Protein AF-A0A3D4QTD7-F1 (afdb_monomer)

Solvent-accessible surface area (backbone atoms only — not comparable to full-atom values): 12158 Å² total; per-residue (Å²): 108,43,52,71,86,37,70,67,38,20,26,41,71,64,70,34,94,86,49,74,74,45,66,70,39,78,46,76,43,66,56,78,66,54,93,89,25,52,68,42,37,50,52,40,52,52,36,33,48,74,48,45,28,45,75,46,34,57,96,81,42,87,58,57,78,77,96,63,80,51,74,70,56,50,49,48,50,51,68,74,66,61,66,84,60,47,67,57,72,95,66,59,70,72,52,32,53,51,50,48,51,49,47,40,74,75,69,46,60,69,77,33,51,48,86,74,62,88,34,56,38,73,47,76,56,101,88,48,60,44,78,78,50,72,51,98,60,84,87,76,41,73,59,94,90,40,73,54,74,59,46,74,63,57,54,48,53,52,48,47,43,73,75,57,21,45,77,46,76,44,69,42,66,38,85,89,78,69,42,78,75,43,69,80,44,76,50,74,45,80,56,70,88,82,83,86,122

Sequence (197 aa):
QGEPMSSLARMASSEHSKIEIKPDDMVIISANAIPGNEKMVSKIVNLLFKKGANVVYEGVMATHVSGHASQEELKLIHRLLKPKFFVPVHGEYRHLMQHAKLALSLGMPKENIQIAELGDVIEFTPKTCKINSSVTAGRVLVDGLGIGDVGSIVLRDRKHLSQDGLMVIVITISKDNHSIISGPDIISRGFVYVRES

Radius of gyration: 27.69 Å; Cα contacts (8 Å, |Δi|>4): 241; chains: 1; bounding box: 53×70×71 Å

Mean predicted aligned error: 7.8 Å

Nearest PDB structures (foldseek):
  3zq4-assembly1_A  TM=9.510E-01  e=9.732E-20  Bacillus subtilis subsp. subtilis str. 168
  3zq4-assembly1_E  TM=9.310E-01  e=1.963E-19  Bacillus subtilis subsp. subtilis str. 168
  3zq4-assembly1_C  TM=9.696E-01  e=8.511E-19  Bacillus subtilis subsp. subtilis str. 168
  3zq4-assembly1_D  TM=9.392E-01  e=7.491E-19  Bacillus subtilis subsp. subtilis str. 168
  4xww-assembly1_B  TM=9.418E-01  e=1.313E-16  Deinococcus radiodurans

Structure (mmCIF, N/CA/C/O backbone):
data_AF-A0A3D4QTD7-F1
#
_entry.id   AF-A0A3D4QTD7-F1
#
loop_
_atom_site.group_PDB
_atom_site.id
_atom_site.type_symbol
_atom_site.label_atom_id
_atom_site.label_alt_id
_atom_site.label_comp_id
_atom_site.label_asym_id
_atom_site.label_entity_id
_atom_site.label_seq_id
_atom_site.pdbx_PDB_ins_code
_atom_site.Cartn_x
_atom_site.Cartn_y
_atom_site.Cartn_z
_atom_site.occupancy
_atom_site.B_iso_or_equiv
_atom_site.auth_seq_id
_atom_site.auth_comp_id
_atom_site.auth_asym_id
_atom_site.auth_atom_id
_atom_site.pdbx_PDB_model_num
ATOM 1 N N . GLN A 1 1 ? 3.769 -13.423 -4.414 1.00 86.50 1 GLN A N 1
ATOM 2 C CA . GLN A 1 1 ? 3.334 -12.107 -4.930 1.00 86.50 1 GLN A CA 1
ATOM 3 C C . GLN A 1 1 ? 3.688 -11.853 -6.400 1.00 86.50 1 GLN A C 1
ATOM 5 O O . GLN A 1 1 ? 3.391 -10.781 -6.898 1.00 86.50 1 GLN A O 1
ATOM 10 N N . GLY A 1 2 ? 4.248 -12.816 -7.148 1.00 81.25 2 GLY A N 1
ATOM 11 C CA . GLY A 1 2 ? 4.470 -12.602 -8.586 1.00 81.25 2 GLY A CA 1
ATOM 12 C C . GLY A 1 2 ? 5.751 -11.840 -8.939 1.00 81.25 2 GLY A C 1
ATOM 13 O O . GLY A 1 2 ? 5.980 -11.554 -10.107 1.00 81.25 2 GLY A O 1
ATOM 14 N N . GLU A 1 3 ? 6.585 -11.521 -7.948 1.00 88.62 3 GLU A N 1
ATOM 15 C CA . GLU A 1 3 ? 7.811 -10.746 -8.135 1.00 88.62 3 GLU A CA 1
ATOM 16 C C . GLU A 1 3 ? 8.762 -11.445 -9.122 1.00 88.62 3 GLU A C 1
ATOM 18 O O . GLU A 1 3 ? 9.161 -12.585 -8.857 1.00 88.62 3 GLU A O 1
ATOM 23 N N . PRO A 1 4 ? 9.161 -10.788 -10.229 1.00 83.06 4 PRO A N 1
ATOM 24 C CA . PRO A 1 4 ? 9.926 -11.427 -11.303 1.00 83.06 4 PRO A CA 1
ATOM 25 C C . PRO A 1 4 ? 11.251 -12.054 -10.857 1.00 83.06 4 PRO A C 1
ATOM 27 O O . PRO A 1 4 ? 11.652 -13.084 -11.385 1.00 83.06 4 PRO A O 1
ATOM 30 N N . MET A 1 5 ? 11.914 -11.458 -9.861 1.00 87.38 5 MET A N 1
ATOM 31 C CA . MET A 1 5 ? 13.207 -11.932 -9.351 1.00 87.38 5 MET A CA 1
ATOM 32 C C . MET A 1 5 ? 13.086 -12.937 -8.200 1.00 87.38 5 MET A C 1
ATOM 34 O O . MET A 1 5 ? 14.101 -13.455 -7.731 1.00 87.38 5 MET A O 1
ATOM 38 N N . SER A 1 6 ? 11.866 -13.238 -7.745 1.00 92.31 6 SER A N 1
ATOM 39 C CA . SER A 1 6 ? 11.648 -14.242 -6.702 1.00 92.31 6 SER A CA 1
ATOM 40 C C . SER A 1 6 ? 12.029 -15.641 -7.186 1.00 92.31 6 SER A C 1
ATOM 42 O O . SER A 1 6 ? 11.939 -15.959 -8.375 1.00 92.31 6 SER A O 1
ATOM 44 N N . SER A 1 7 ? 12.420 -16.513 -6.254 1.00 92.50 7 SER A N 1
ATOM 45 C CA . SER A 1 7 ? 12.871 -17.867 -6.591 1.00 92.50 7 SER A CA 1
ATOM 46 C C . SER A 1 7 ? 11.821 -18.651 -7.380 1.00 92.50 7 SER A C 1
ATOM 48 O O . SER A 1 7 ? 12.169 -19.293 -8.366 1.00 92.50 7 SER A O 1
ATOM 50 N N . LEU A 1 8 ? 10.538 -18.560 -7.004 1.00 93.19 8 LEU A N 1
ATOM 51 C CA . LEU A 1 8 ? 9.452 -19.251 -7.711 1.00 93.19 8 LEU A CA 1
ATOM 52 C C . LEU A 1 8 ? 9.259 -18.721 -9.136 1.00 93.19 8 LEU A C 1
ATOM 54 O O . LEU A 1 8 ? 9.092 -19.517 -10.056 1.00 93.19 8 LEU A O 1
ATOM 58 N N . ALA A 1 9 ? 9.312 -17.399 -9.334 1.00 92.75 9 ALA A N 1
ATOM 59 C CA . ALA A 1 9 ? 9.202 -16.805 -10.665 1.00 92.75 9 ALA A CA 1
ATOM 60 C C . ALA A 1 9 ? 10.336 -17.284 -11.579 1.00 92.75 9 ALA A C 1
ATOM 62 O O . ALA A 1 9 ? 10.076 -17.723 -12.697 1.00 92.75 9 ALA A O 1
ATOM 63 N N . ARG A 1 10 ? 11.570 -17.293 -11.059 1.00 94.25 10 ARG A N 1
ATOM 64 C CA . ARG A 1 10 ? 12.754 -17.782 -11.776 1.00 94.25 10 ARG A CA 1
ATOM 65 C C . ARG A 1 10 ? 12.703 -19.282 -12.058 1.00 94.25 10 ARG A C 1
ATOM 67 O O . ARG A 1 10 ? 13.148 -19.725 -13.109 1.00 94.25 10 ARG A O 1
ATOM 74 N N . MET A 1 11 ? 12.162 -20.081 -11.139 1.00 94.56 11 MET A N 1
ATOM 75 C CA . MET A 1 11 ? 11.941 -21.514 -11.366 1.00 94.56 11 MET A CA 1
ATOM 76 C C . MET A 1 11 ? 10.903 -21.739 -12.477 1.00 94.56 11 MET A C 1
ATOM 78 O O . MET A 1 11 ? 11.119 -22.557 -13.371 1.00 94.56 11 MET A O 1
ATOM 82 N N . ALA A 1 12 ? 9.817 -20.960 -12.480 1.00 93.62 12 ALA A N 1
ATOM 83 C CA . ALA A 1 12 ? 8.784 -21.022 -13.511 1.00 93.62 12 ALA A CA 1
ATOM 84 C C . ALA A 1 12 ? 9.289 -20.559 -14.895 1.00 93.62 12 ALA A C 1
ATOM 86 O O . ALA A 1 12 ? 8.880 -21.127 -15.907 1.00 93.62 12 ALA A O 1
ATOM 87 N N . SER A 1 13 ? 10.203 -19.579 -14.957 1.00 92.75 13 SER A N 1
ATOM 88 C CA . SER A 1 13 ? 10.847 -19.120 -16.202 1.00 92.75 13 SER A CA 1
ATOM 89 C C . SER A 1 13 ? 12.062 -19.953 -16.637 1.00 92.75 13 SER A C 1
ATOM 91 O O . SER A 1 13 ? 12.549 -19.763 -17.747 1.00 92.75 13 SER A O 1
ATOM 93 N N . SER A 1 14 ? 12.509 -20.936 -15.843 1.00 92.00 14 SER A N 1
ATOM 94 C CA . SER A 1 14 ? 13.749 -21.718 -16.068 1.00 92.00 14 SER A CA 1
ATOM 95 C C . SER A 1 14 ? 15.047 -20.902 -15.953 1.00 92.00 14 SER A C 1
ATOM 97 O O . SER A 1 14 ? 16.077 -21.271 -16.503 1.00 92.00 14 SER A O 1
ATOM 99 N N . GLU A 1 15 ? 15.017 -19.794 -15.218 1.00 92.88 15 GLU A N 1
ATOM 100 C CA . GLU A 1 15 ? 16.169 -18.913 -14.972 1.00 92.88 15 GLU A CA 1
ATOM 101 C C . GLU A 1 15 ? 16.796 -19.139 -13.584 1.00 92.88 15 GLU A C 1
ATOM 103 O O . GLU A 1 15 ? 17.717 -18.425 -13.166 1.00 92.88 15 GLU A O 1
ATOM 108 N N . HIS A 1 16 ? 16.270 -20.089 -12.808 1.00 95.00 16 HIS A N 1
ATOM 109 C CA . HIS A 1 16 ? 16.795 -20.429 -11.491 1.00 95.00 16 HIS A CA 1
ATOM 110 C C . HIS A 1 16 ? 18.025 -21.339 -11.620 1.00 95.00 16 HIS A C 1
ATOM 112 O O . HIS A 1 16 ? 17.968 -22.405 -12.220 1.00 95.00 16 HIS A O 1
ATOM 118 N N . SER A 1 17 ? 19.151 -20.942 -11.024 1.00 92.31 17 SER A N 1
ATOM 119 C CA . SER A 1 17 ? 20.462 -21.555 -11.302 1.00 92.31 17 SER A CA 1
ATOM 120 C C . SER A 1 17 ? 20.660 -22.974 -10.762 1.00 92.31 17 SER A C 1
ATOM 122 O O . SER A 1 17 ? 21.621 -23.633 -11.144 1.00 92.31 17 SER A O 1
ATOM 124 N N . LYS A 1 18 ? 19.806 -23.432 -9.841 1.00 94.31 18 LYS A N 1
ATOM 125 C CA . LYS A 1 18 ? 19.982 -24.718 -9.137 1.00 94.31 18 LYS A CA 1
ATOM 126 C C . LYS A 1 18 ? 18.775 -25.648 -9.184 1.00 94.31 18 LYS A C 1
ATOM 128 O O . LYS A 1 18 ? 18.892 -26.796 -8.779 1.00 94.31 18 LYS A O 1
ATOM 133 N N . ILE A 1 19 ? 17.609 -25.133 -9.565 1.00 94.25 19 ILE A N 1
ATOM 134 C CA . ILE A 1 19 ? 16.337 -25.851 -9.426 1.00 94.25 19 ILE A CA 1
ATOM 135 C C . ILE A 1 19 ? 15.553 -25.618 -10.701 1.00 94.25 19 ILE A C 1
ATOM 137 O O . ILE A 1 19 ? 15.373 -24.473 -11.109 1.00 94.25 19 ILE A O 1
ATOM 141 N N . GLU A 1 20 ? 15.084 -26.704 -11.293 1.00 94.50 20 GLU A N 1
ATOM 142 C CA . GLU A 1 20 ? 14.240 -26.700 -12.473 1.00 94.50 20 GLU A CA 1
ATOM 143 C C . GLU A 1 20 ? 12.956 -27.459 -12.152 1.00 94.50 20 GLU A C 1
ATOM 145 O O . GLU A 1 20 ? 13.007 -28.520 -11.533 1.00 94.50 20 GLU A O 1
ATOM 150 N N . ILE A 1 21 ? 11.822 -26.895 -12.566 1.00 95.81 21 ILE A N 1
ATOM 151 C CA . ILE A 1 21 ? 10.514 -27.540 -12.445 1.00 95.81 21 ILE A CA 1
ATOM 152 C C . ILE A 1 21 ? 10.380 -28.588 -13.545 1.00 95.81 21 ILE A C 1
ATOM 154 O O . ILE A 1 21 ? 10.526 -28.263 -14.730 1.00 95.81 21 ILE A O 1
ATOM 158 N N . LYS A 1 22 ? 10.075 -29.816 -13.142 1.00 95.25 22 LYS A N 1
ATOM 159 C CA . LYS A 1 22 ? 9.852 -30.965 -14.016 1.00 95.25 22 LYS A CA 1
ATOM 160 C C . LYS A 1 22 ? 8.355 -31.268 -14.150 1.00 95.25 22 LYS A C 1
ATOM 162 O O . LYS A 1 22 ? 7.559 -30.808 -13.328 1.00 95.25 22 LYS A O 1
ATOM 167 N N . PRO A 1 23 ? 7.958 -32.038 -15.180 1.00 95.81 23 PRO A N 1
ATOM 168 C CA . PRO A 1 23 ? 6.610 -32.589 -15.246 1.00 95.81 23 PRO A CA 1
ATOM 169 C C . PRO A 1 23 ? 6.262 -33.347 -13.961 1.00 95.81 23 PRO A C 1
ATOM 171 O O . PRO A 1 23 ? 7.136 -33.969 -13.358 1.00 95.81 23 PRO A O 1
ATOM 174 N N . ASP A 1 24 ? 4.996 -33.269 -13.558 1.00 95.12 24 ASP A N 1
ATOM 175 C CA . ASP A 1 24 ? 4.416 -33.896 -12.364 1.00 95.12 24 ASP A CA 1
ATOM 176 C C . ASP A 1 24 ? 4.837 -33.308 -11.004 1.00 95.12 24 ASP A C 1
ATOM 178 O O . ASP A 1 24 ? 4.227 -33.653 -9.986 1.00 95.12 24 ASP A O 1
ATOM 182 N N . ASP A 1 25 ? 5.779 -32.356 -10.963 1.00 96.88 25 ASP A N 1
ATOM 183 C CA . ASP A 1 25 ? 6.115 -31.626 -9.734 1.00 96.88 25 ASP A CA 1
ATOM 184 C C . ASP A 1 25 ? 4.874 -30.938 -9.146 1.00 96.88 25 ASP A C 1
ATOM 186 O O . ASP A 1 25 ? 4.085 -30.315 -9.862 1.00 96.88 25 ASP A O 1
ATOM 190 N N . MET A 1 26 ? 4.720 -30.998 -7.821 1.00 94.81 26 MET A N 1
ATOM 191 C CA . MET A 1 26 ? 3.643 -30.305 -7.117 1.00 94.81 26 MET A CA 1
ATOM 192 C C . MET A 1 26 ? 4.123 -28.966 -6.562 1.00 94.81 26 MET A C 1
ATOM 194 O O . MET A 1 26 ? 5.025 -28.906 -5.726 1.00 94.81 26 MET A O 1
ATOM 198 N N . VAL A 1 27 ? 3.470 -27.885 -6.982 1.00 94.50 27 VAL A N 1
ATOM 199 C CA . VAL A 1 27 ? 3.752 -26.527 -6.514 1.00 94.50 27 VAL A CA 1
ATOM 200 C C . VAL A 1 27 ? 2.550 -25.990 -5.754 1.00 94.50 27 VAL A C 1
ATOM 202 O O . VAL A 1 27 ? 1.475 -25.804 -6.320 1.00 94.50 27 VAL A O 1
ATOM 205 N N . ILE A 1 28 ? 2.742 -25.698 -4.468 1.00 93.19 28 ILE A N 1
ATOM 206 C CA . ILE A 1 28 ? 1.696 -25.157 -3.597 1.00 93.19 28 ILE A CA 1
ATOM 207 C C . ILE A 1 28 ? 1.942 -23.665 -3.379 1.00 93.19 28 ILE A C 1
ATOM 209 O O . ILE A 1 28 ? 2.932 -23.255 -2.773 1.00 93.19 28 ILE A O 1
ATOM 213 N N . ILE A 1 29 ? 1.009 -22.842 -3.846 1.00 90.56 29 ILE A N 1
ATOM 214 C CA . ILE A 1 29 ? 0.971 -21.406 -3.587 1.00 90.56 29 ILE A CA 1
ATOM 215 C C . ILE A 1 29 ? 0.073 -21.181 -2.368 1.00 90.56 29 ILE A C 1
ATOM 217 O O . ILE A 1 29 ? -1.145 -21.059 -2.474 1.00 90.56 29 ILE A O 1
ATOM 221 N N . SER A 1 30 ? 0.695 -21.141 -1.190 1.00 89.19 30 SER A N 1
ATOM 222 C CA . SER A 1 30 ? 0.029 -20.944 0.108 1.00 89.19 30 SER A CA 1
ATOM 223 C C . SER A 1 30 ? -0.157 -19.458 0.457 1.00 89.19 30 SER A C 1
ATOM 225 O O . SER A 1 30 ? 0.155 -19.021 1.567 1.00 89.19 30 SER A O 1
ATOM 227 N N . ALA A 1 31 ? -0.593 -18.651 -0.509 1.00 83.69 31 ALA A N 1
ATOM 228 C CA . ALA A 1 31 ? -0.767 -17.211 -0.342 1.00 83.69 31 ALA A CA 1
ATOM 229 C C . ALA A 1 31 ? -1.773 -16.641 -1.343 1.00 83.69 31 ALA A C 1
ATOM 231 O O . ALA A 1 31 ? -1.873 -17.126 -2.471 1.00 83.69 31 ALA A O 1
ATOM 232 N N . ASN A 1 32 ? -2.406 -15.534 -0.958 1.00 82.38 32 ASN A N 1
ATOM 233 C CA . ASN A 1 32 ? -3.305 -14.780 -1.826 1.00 82.38 32 ASN A CA 1
ATOM 234 C C . ASN A 1 32 ? -2.550 -13.667 -2.562 1.00 82.38 32 ASN A C 1
ATOM 236 O O . ASN A 1 32 ? -1.555 -13.116 -2.068 1.00 82.38 32 ASN A O 1
ATOM 240 N N . ALA A 1 33 ? -3.018 -13.325 -3.763 1.00 84.88 33 ALA A N 1
ATOM 241 C CA . ALA A 1 33 ? -2.496 -12.172 -4.482 1.00 84.88 33 ALA A CA 1
ATOM 242 C C . ALA A 1 33 ? -2.917 -10.891 -3.750 1.00 84.88 33 ALA A C 1
ATOM 244 O O . ALA A 1 33 ? -4.104 -10.641 -3.551 1.00 84.88 33 ALA A O 1
ATOM 245 N N . ILE A 1 34 ? -1.940 -10.082 -3.341 1.00 84.62 34 ILE A N 1
ATOM 246 C CA . ILE A 1 34 ? -2.221 -8.739 -2.827 1.00 84.62 34 ILE A CA 1
ATOM 247 C C . ILE A 1 34 ? -2.797 -7.908 -3.987 1.00 84.62 34 ILE A C 1
ATOM 249 O O . ILE A 1 34 ? -2.291 -8.047 -5.108 1.00 84.62 34 ILE A O 1
ATOM 253 N N . PRO A 1 35 ? -3.809 -7.049 -3.747 1.00 83.50 35 PRO A N 1
ATOM 254 C CA . PRO A 1 35 ? -4.377 -6.196 -4.784 1.00 83.50 35 PRO A CA 1
ATOM 255 C C . PRO A 1 35 ? -3.308 -5.476 -5.614 1.00 83.50 35 PRO A C 1
ATOM 257 O O . PRO A 1 35 ? -2.448 -4.789 -5.063 1.00 83.50 35 PRO A O 1
ATOM 260 N N . GLY A 1 36 ? -3.355 -5.654 -6.936 1.00 87.81 36 GLY A N 1
ATOM 261 C CA . GLY A 1 36 ? -2.371 -5.138 -7.896 1.00 87.81 36 GLY A CA 1
ATOM 262 C C . GLY A 1 36 ? -1.371 -6.180 -8.419 1.00 87.81 36 GLY A C 1
ATOM 263 O O . GLY A 1 36 ? -0.757 -5.962 -9.466 1.00 87.81 36 GLY A O 1
ATOM 264 N N . ASN A 1 37 ? -1.231 -7.331 -7.753 1.00 89.50 37 ASN A N 1
ATOM 265 C CA . ASN A 1 37 ? -0.291 -8.392 -8.136 1.00 89.50 37 ASN A CA 1
ATOM 266 C C . ASN A 1 37 ? -0.937 -9.555 -8.910 1.00 89.50 37 ASN A C 1
ATOM 268 O O . ASN A 1 37 ? -0.245 -10.502 -9.295 1.00 89.50 37 ASN A O 1
ATOM 272 N N . GLU A 1 38 ? -2.242 -9.509 -9.172 1.00 89.69 38 GLU A N 1
ATOM 273 C CA . GLU A 1 38 ? -3.023 -10.619 -9.729 1.00 89.69 38 GLU A CA 1
ATOM 274 C C . GLU A 1 38 ? -2.479 -11.067 -11.088 1.00 89.69 38 GLU A C 1
ATOM 276 O O . GLU A 1 38 ? -2.283 -12.260 -11.327 1.00 89.69 38 GLU A O 1
ATOM 281 N N . LYS A 1 39 ? -2.150 -10.108 -11.964 1.00 89.88 39 LYS A N 1
ATOM 282 C CA . LYS A 1 39 ? -1.582 -10.393 -13.292 1.00 89.88 39 LYS A CA 1
ATOM 283 C C . LYS A 1 39 ? -0.237 -11.110 -13.201 1.00 89.88 39 LYS A C 1
ATOM 285 O O . LYS A 1 39 ? 0.018 -12.044 -13.960 1.00 89.88 39 LYS A O 1
ATOM 290 N N . MET A 1 40 ? 0.626 -10.680 -12.282 1.00 89.69 40 MET A N 1
ATOM 291 C CA . MET A 1 40 ? 1.952 -11.274 -12.110 1.00 89.69 40 MET A CA 1
ATOM 292 C C . MET A 1 40 ? 1.853 -12.695 -11.552 1.00 89.69 40 MET A C 1
ATOM 294 O O . MET A 1 40 ? 2.499 -13.604 -12.070 1.00 89.69 40 MET A O 1
ATOM 298 N N . VAL A 1 41 ? 0.998 -12.908 -10.548 1.00 91.19 41 VAL A N 1
ATOM 299 C CA . VAL A 1 41 ? 0.740 -14.242 -9.987 1.00 91.19 41 VAL A CA 1
ATOM 300 C C . VAL A 1 41 ? 0.149 -15.171 -11.051 1.00 91.19 41 VAL A C 1
ATOM 302 O O . VAL A 1 41 ? 0.661 -16.271 -11.244 1.00 91.19 41 VAL A O 1
ATOM 305 N N . SER A 1 42 ? -0.851 -14.708 -11.806 1.00 91.12 42 SER A N 1
ATOM 306 C CA . SER A 1 42 ? -1.464 -15.469 -12.903 1.00 91.12 42 SER A CA 1
ATOM 307 C C . SER A 1 42 ? -0.438 -15.884 -13.966 1.00 91.12 42 SER A C 1
ATOM 309 O O . SER A 1 42 ? -0.434 -17.030 -14.415 1.00 91.12 42 SER A O 1
ATOM 311 N N . LYS A 1 43 ? 0.501 -14.995 -14.318 1.00 93.06 43 LYS A N 1
ATOM 312 C CA . LYS A 1 43 ? 1.586 -15.314 -15.256 1.00 93.06 43 LYS A CA 1
ATOM 313 C C . LYS A 1 43 ? 2.474 -16.453 -14.748 1.00 93.06 43 LYS A C 1
ATOM 315 O O . LYS A 1 43 ? 2.795 -17.346 -15.528 1.00 93.06 43 LYS A O 1
ATOM 320 N N . ILE A 1 44 ? 2.856 -16.443 -13.469 1.00 93.19 44 ILE A N 1
ATOM 321 C CA . ILE A 1 44 ? 3.661 -17.526 -12.878 1.00 93.19 44 ILE A CA 1
ATOM 322 C C . ILE A 1 44 ? 2.887 -18.843 -12.904 1.00 93.19 44 ILE A C 1
ATOM 324 O O . ILE A 1 44 ? 3.434 -19.851 -13.337 1.00 93.19 44 ILE A O 1
ATOM 328 N N . VAL A 1 45 ? 1.614 -18.831 -12.500 1.00 93.06 45 VAL A N 1
ATOM 329 C CA . VAL A 1 45 ? 0.757 -20.027 -12.517 1.00 93.06 45 VAL A CA 1
ATOM 330 C C . VAL A 1 45 ? 0.679 -20.623 -13.926 1.00 93.06 45 VAL A C 1
ATOM 332 O O . VAL A 1 45 ? 0.905 -21.817 -14.097 1.00 93.06 45 VAL A O 1
ATOM 335 N N . ASN A 1 46 ? 0.475 -19.790 -14.950 1.00 94.31 46 ASN A N 1
ATOM 336 C CA . ASN A 1 46 ? 0.471 -20.235 -16.346 1.00 94.31 46 ASN A CA 1
ATOM 337 C C . ASN A 1 46 ? 1.809 -20.852 -16.782 1.00 94.31 46 ASN A C 1
ATOM 339 O O . ASN A 1 46 ? 1.818 -21.854 -17.494 1.00 94.31 46 ASN A O 1
ATOM 343 N N . LEU A 1 47 ? 2.942 -20.275 -16.370 1.00 95.19 47 LEU A N 1
ATOM 344 C CA . LEU A 1 47 ? 4.266 -20.824 -16.682 1.00 95.19 47 LEU A CA 1
ATOM 345 C C . LEU A 1 47 ? 4.493 -22.188 -16.019 1.00 95.19 47 LEU A C 1
ATOM 347 O O . LEU A 1 47 ? 5.025 -23.090 -16.661 1.00 95.19 47 LEU A O 1
ATOM 351 N N . LEU A 1 48 ? 4.054 -22.353 -14.770 1.00 95.00 48 LEU A N 1
ATOM 352 C CA . LEU A 1 48 ? 4.133 -23.625 -14.051 1.00 95.00 48 LEU A CA 1
ATOM 353 C C . LEU A 1 48 ? 3.281 -24.706 -14.733 1.00 95.00 48 LEU A C 1
ATOM 355 O O . LEU A 1 48 ? 3.789 -25.790 -15.014 1.00 95.00 48 LEU A O 1
ATOM 359 N N . PHE A 1 49 ? 2.034 -24.392 -15.101 1.00 94.56 49 PHE A N 1
ATOM 360 C CA . PHE A 1 49 ? 1.187 -25.318 -15.862 1.00 94.56 49 PHE A CA 1
ATOM 361 C C . PHE A 1 49 ? 1.786 -25.668 -17.226 1.00 94.56 49 PHE A C 1
ATOM 363 O O . PHE A 1 49 ? 1.779 -26.830 -17.624 1.00 94.56 49 PHE A O 1
ATOM 370 N N . LYS A 1 50 ? 2.370 -24.692 -17.935 1.00 95.50 50 LYS A N 1
ATOM 371 C CA . LYS A 1 50 ? 3.038 -24.932 -19.224 1.00 95.50 50 LYS A CA 1
ATOM 372 C C . LYS A 1 50 ? 4.225 -25.900 -19.108 1.00 95.50 50 LYS A C 1
ATOM 374 O O . LYS A 1 50 ? 4.573 -26.543 -20.093 1.00 95.50 50 LYS A O 1
ATOM 379 N N . LYS A 1 51 ? 4.832 -26.018 -17.924 1.00 94.50 51 LYS A N 1
ATOM 380 C CA . LYS A 1 51 ? 5.900 -26.984 -17.624 1.00 94.50 51 LYS A CA 1
ATOM 381 C C . LYS A 1 51 ? 5.390 -28.373 -17.217 1.00 94.50 51 LYS A C 1
ATOM 383 O O . LYS A 1 51 ? 6.204 -29.261 -16.995 1.00 94.50 51 LYS A O 1
ATOM 388 N N . GLY A 1 52 ? 4.074 -28.569 -17.136 1.00 94.25 52 GLY A N 1
ATOM 389 C CA . GLY A 1 52 ? 3.472 -29.831 -16.707 1.00 94.25 52 GLY A CA 1
ATOM 390 C C . GLY A 1 52 ? 3.470 -30.031 -15.191 1.00 94.25 52 GLY A C 1
ATOM 391 O O . GLY A 1 52 ? 3.315 -31.160 -14.740 1.00 94.25 52 GLY A O 1
ATOM 392 N N . ALA A 1 53 ? 3.658 -28.964 -14.407 1.00 96.56 53 ALA A N 1
ATOM 393 C CA . ALA A 1 53 ? 3.553 -29.035 -12.954 1.00 96.56 53 ALA A CA 1
ATOM 394 C C . ALA A 1 53 ? 2.086 -29.038 -12.497 1.00 96.56 53 ALA A C 1
ATOM 396 O O . ALA A 1 53 ? 1.223 -28.383 -13.089 1.00 96.56 53 ALA A O 1
ATOM 397 N N . ASN A 1 54 ? 1.832 -29.708 -11.379 1.00 94.56 54 ASN A N 1
ATOM 398 C CA . ASN A 1 54 ? 0.565 -29.690 -10.665 1.00 94.56 54 ASN A CA 1
ATOM 399 C C . ASN A 1 54 ? 0.545 -28.499 -9.700 1.00 94.56 54 ASN A C 1
ATOM 401 O O . ASN A 1 54 ? 1.275 -28.481 -8.709 1.00 94.56 54 ASN A O 1
ATOM 405 N N . VAL A 1 55 ? -0.281 -27.489 -9.976 1.00 93.44 55 VAL A N 1
ATOM 406 C CA . VAL A 1 55 ? -0.294 -26.243 -9.192 1.00 93.44 55 VAL A CA 1
ATOM 407 C C . VAL A 1 55 ? -1.525 -26.176 -8.293 1.00 93.44 55 VAL A C 1
ATOM 409 O O . VAL A 1 55 ? -2.654 -26.149 -8.778 1.00 93.44 55 VAL A O 1
ATOM 412 N N . VAL A 1 56 ? -1.305 -26.074 -6.982 1.00 90.81 56 VAL A N 1
ATOM 413 C CA . VAL A 1 56 ? -2.353 -25.802 -5.989 1.00 90.81 56 VAL A CA 1
ATOM 414 C C . VAL A 1 56 ? -2.281 -24.329 -5.599 1.00 90.81 56 VAL A C 1
ATOM 416 O O . VAL A 1 56 ? -1.248 -23.852 -5.134 1.00 90.81 56 VAL A O 1
ATOM 419 N N . TYR A 1 57 ? -3.371 -23.594 -5.787 1.00 86.31 57 TYR A N 1
ATOM 420 C CA . TYR A 1 57 ? -3.486 -22.172 -5.456 1.00 86.31 57 TYR A CA 1
ATOM 421 C C . TYR A 1 57 ? -4.916 -21.856 -5.000 1.00 86.31 57 TYR A C 1
ATOM 423 O O . TYR A 1 57 ? -5.811 -22.681 -5.184 1.00 86.31 57 TYR A O 1
ATOM 431 N N . GLU A 1 58 ? -5.137 -20.662 -4.439 1.00 78.06 58 GLU A N 1
ATOM 432 C CA . GLU A 1 58 ? -6.407 -20.266 -3.800 1.00 78.06 58 GLU A CA 1
ATOM 433 C C . GLU A 1 58 ? -7.658 -20.552 -4.653 1.00 78.06 58 GLU A C 1
ATOM 435 O O . GLU A 1 58 ? -8.661 -21.037 -4.138 1.00 78.06 58 GLU A O 1
ATOM 440 N N . GLY A 1 59 ? -7.596 -20.313 -5.968 1.00 70.25 59 GLY A N 1
ATOM 441 C CA . GLY A 1 59 ? -8.728 -20.545 -6.874 1.00 70.25 59 GLY A CA 1
ATOM 442 C C . GLY A 1 59 ? -9.126 -22.018 -7.048 1.00 70.25 59 GLY A C 1
ATOM 443 O O . GLY A 1 59 ? -10.200 -22.288 -7.577 1.00 70.25 59 GLY A O 1
ATOM 444 N N . VAL A 1 60 ? -8.277 -22.958 -6.624 1.00 75.00 60 VAL A N 1
ATOM 445 C CA . VAL A 1 60 ? -8.512 -24.412 -6.689 1.00 75.00 60 VAL A CA 1
ATOM 446 C C . VAL A 1 60 ? -8.780 -24.988 -5.300 1.00 75.00 60 VAL A C 1
ATOM 448 O O . VAL A 1 60 ? -9.626 -25.865 -5.145 1.00 75.00 60 VAL A O 1
ATOM 451 N N . MET A 1 61 ? -8.065 -24.511 -4.282 1.00 78.38 61 MET A N 1
ATOM 452 C CA . MET A 1 61 ? -8.192 -24.991 -2.911 1.00 78.38 61 MET A CA 1
ATOM 453 C C . MET A 1 61 ? -7.869 -23.861 -1.936 1.00 78.38 61 MET A C 1
ATOM 455 O O . MET A 1 61 ? -6.917 -23.112 -2.147 1.00 78.38 61 MET A O 1
ATOM 459 N N . ALA A 1 62 ? -8.621 -23.776 -0.838 1.00 76.62 62 ALA A N 1
ATOM 460 C CA . ALA A 1 62 ? -8.344 -22.839 0.245 1.00 76.62 62 ALA A CA 1
ATOM 461 C C . ALA A 1 62 ? -7.049 -23.236 0.980 1.00 76.62 62 ALA A C 1
ATOM 463 O O . ALA A 1 62 ? -7.072 -23.974 1.961 1.00 76.62 62 ALA A O 1
ATOM 464 N N . THR A 1 63 ? -5.906 -22.773 0.474 1.00 79.50 63 THR A N 1
ATOM 465 C CA . THR A 1 63 ? -4.570 -23.033 1.040 1.00 79.50 63 THR A CA 1
ATOM 466 C C . THR A 1 63 ? -4.078 -21.926 1.965 1.00 79.50 63 THR A C 1
ATOM 468 O O . THR A 1 63 ? -3.011 -22.049 2.561 1.00 79.50 63 THR A O 1
ATOM 471 N N . HIS A 1 64 ? -4.822 -20.829 2.082 1.00 83.56 64 HIS A N 1
ATOM 472 C CA . HIS A 1 64 ? -4.413 -19.649 2.825 1.00 83.56 64 HIS A CA 1
ATOM 473 C C . HIS A 1 64 ? -5.575 -19.085 3.639 1.00 83.56 64 HIS A C 1
ATOM 475 O O . HIS A 1 64 ? -6.738 -19.187 3.253 1.00 83.56 64 HIS A O 1
ATOM 481 N N . VAL A 1 65 ? -5.238 -18.462 4.763 1.00 84.69 65 VAL A N 1
ATOM 482 C CA . VAL A 1 65 ? -6.160 -17.690 5.594 1.00 84.69 65 VAL A CA 1
ATOM 483 C C . VAL A 1 65 ? -5.568 -16.310 5.830 1.00 84.69 65 VAL A C 1
ATOM 485 O O . VAL A 1 65 ? -4.350 -16.150 5.906 1.00 84.69 65 VAL A O 1
ATOM 488 N N . SER A 1 66 ? -6.437 -15.311 5.955 1.00 85.81 66 SER A N 1
ATOM 489 C CA . SER A 1 66 ? -6.027 -13.951 6.300 1.00 85.81 66 SER A CA 1
ATOM 490 C C . SER A 1 66 ? -5.316 -13.930 7.657 1.00 85.81 66 SER A C 1
ATOM 492 O O . SER A 1 66 ? -5.790 -14.527 8.619 1.00 85.81 66 SER A O 1
ATOM 494 N N . GLY A 1 67 ? -4.219 -13.177 7.755 1.00 89.50 67 GLY A N 1
ATOM 495 C CA . GLY A 1 67 ? -3.594 -12.836 9.040 1.00 89.50 67 GLY A CA 1
ATOM 496 C C . GLY A 1 67 ? -4.334 -11.735 9.816 1.00 89.50 67 GLY A C 1
ATOM 497 O O . GLY A 1 67 ? -3.923 -11.379 10.917 1.00 89.50 67 GLY A O 1
ATOM 498 N N . HIS A 1 68 ? -5.401 -11.169 9.245 1.00 93.44 68 HIS A N 1
ATOM 499 C CA . HIS A 1 68 ? -6.222 -10.122 9.849 1.00 93.44 68 HIS A CA 1
ATOM 500 C C . HIS A 1 68 ? -7.611 -10.640 10.226 1.00 93.44 68 HIS A C 1
ATOM 502 O O . HIS A 1 68 ? -8.244 -11.348 9.439 1.00 93.44 68 HIS A O 1
ATOM 508 N N . ALA A 1 69 ? -8.083 -10.197 11.393 1.00 94.56 69 ALA A N 1
ATOM 509 C CA . ALA A 1 69 ? -9.395 -10.506 11.945 1.00 94.56 69 ALA A CA 1
ATOM 510 C C . ALA A 1 69 ? -10.540 -10.086 11.010 1.00 94.56 69 ALA A C 1
ATOM 512 O O . ALA A 1 69 ? -10.601 -8.949 10.532 1.00 94.56 69 ALA A O 1
ATOM 513 N N . SER A 1 70 ? -11.482 -11.003 10.812 1.00 96.06 70 SER A N 1
ATOM 514 C CA . SER A 1 70 ? -12.749 -10.756 10.131 1.00 96.06 70 SER A CA 1
ATOM 515 C C . SER A 1 70 ? -13.782 -10.146 11.081 1.00 96.06 70 SER A C 1
ATOM 517 O O . SER A 1 70 ? -13.552 -9.974 12.278 1.00 96.06 70 SER A O 1
ATOM 519 N N . GLN A 1 71 ? -14.958 -9.806 10.551 1.00 97.31 71 GLN A N 1
ATOM 520 C CA . GLN A 1 71 ? -15.982 -9.058 11.282 1.00 97.31 71 GLN A CA 1
ATOM 521 C C . GLN A 1 71 ? -16.344 -9.666 12.652 1.00 97.31 71 GLN A C 1
ATOM 523 O O . GLN A 1 71 ? -16.455 -8.917 13.619 1.00 97.31 71 GLN A O 1
ATOM 528 N N . GLU A 1 72 ? -16.506 -10.987 12.767 1.00 97.75 72 GLU A N 1
ATOM 529 C CA . GLU A 1 72 ? -16.871 -11.627 14.044 1.00 97.75 72 GLU A CA 1
ATOM 530 C C . GLU A 1 72 ? -15.744 -11.574 15.085 1.00 97.75 72 GLU A C 1
ATOM 532 O O . GLU A 1 72 ? -15.998 -11.318 16.261 1.00 97.75 72 GLU A O 1
ATOM 537 N N . GLU A 1 73 ? -14.491 -11.718 14.658 1.00 97.88 73 GLU A N 1
ATOM 538 C CA . GLU A 1 73 ? -13.321 -11.583 15.532 1.00 97.88 73 GLU A CA 1
ATOM 539 C C . GLU A 1 73 ? -13.152 -10.130 16.001 1.00 97.88 73 GLU A C 1
ATOM 541 O O . GLU A 1 73 ? -12.875 -9.874 17.173 1.00 97.88 73 GLU A O 1
ATOM 546 N N . LEU A 1 74 ? -13.416 -9.154 15.123 1.00 97.88 74 LEU A N 1
ATOM 547 C CA . LEU A 1 74 ? -13.462 -7.742 15.507 1.00 97.88 74 LEU A CA 1
ATOM 548 C C . LEU A 1 74 ? -14.574 -7.485 16.538 1.00 97.88 74 LEU A C 1
ATOM 550 O O . LEU A 1 74 ? -14.327 -6.838 17.557 1.00 97.88 74 LEU A O 1
ATOM 554 N N . LYS A 1 75 ? -15.784 -8.031 16.335 1.00 98.00 75 LYS A N 1
ATOM 555 C CA . LYS A 1 75 ? -16.881 -7.932 17.319 1.00 98.00 75 LYS A CA 1
ATOM 556 C C . LYS A 1 75 ? -16.485 -8.529 18.668 1.00 98.00 75 LYS A C 1
ATOM 558 O O . LYS A 1 75 ? -16.807 -7.935 19.698 1.00 98.00 75 LYS A O 1
ATOM 563 N N . LEU A 1 76 ? -15.793 -9.669 18.672 1.00 98.00 76 LEU A N 1
ATOM 564 C CA . LEU A 1 76 ? -15.309 -10.311 19.892 1.00 98.00 76 LEU A CA 1
ATOM 565 C C . LEU A 1 76 ? -14.410 -9.359 20.692 1.00 98.00 76 LEU A C 1
ATOM 567 O O . LEU A 1 76 ? -14.652 -9.158 21.881 1.00 98.00 76 LEU A O 1
ATOM 571 N N . ILE A 1 77 ? -13.449 -8.698 20.042 1.00 97.44 77 ILE A N 1
ATOM 572 C CA . ILE A 1 77 ? -12.570 -7.717 20.699 1.00 97.44 77 ILE A CA 1
ATOM 573 C C . ILE A 1 77 ? -13.367 -6.550 21.297 1.00 97.44 77 ILE A C 1
ATOM 575 O O . ILE A 1 77 ? -13.156 -6.197 22.459 1.00 97.44 77 ILE A O 1
ATOM 579 N N . HIS A 1 78 ? -14.334 -5.991 20.563 1.00 97.56 78 HIS A N 1
ATOM 580 C CA . HIS A 1 78 ? -15.212 -4.930 21.083 1.00 97.56 78 HIS A CA 1
ATOM 581 C C . HIS A 1 78 ? -16.000 -5.378 22.322 1.00 97.56 78 HIS A C 1
ATOM 583 O O . HIS A 1 78 ? -16.140 -4.617 23.282 1.00 97.56 78 HIS A O 1
ATOM 589 N N . ARG A 1 79 ? -16.497 -6.621 22.330 1.00 96.31 79 ARG A N 1
ATOM 590 C CA . ARG A 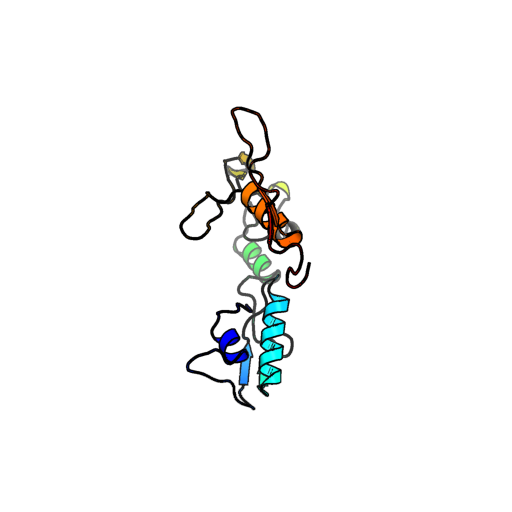1 79 ? -17.268 -7.184 23.451 1.00 96.31 79 ARG A CA 1
ATOM 591 C C . ARG A 1 79 ? -16.409 -7.498 24.674 1.00 96.31 79 ARG A C 1
ATOM 593 O O . ARG A 1 79 ? -16.900 -7.333 25.791 1.00 96.31 79 ARG A O 1
ATOM 600 N N . LEU A 1 80 ? -15.164 -7.924 24.470 1.00 97.56 80 LEU A N 1
ATOM 601 C CA . LEU A 1 80 ? -14.217 -8.212 25.546 1.00 97.56 80 LEU A CA 1
ATOM 602 C C . LEU A 1 80 ? -13.699 -6.927 26.198 1.00 97.56 80 LEU A C 1
ATOM 604 O O . LEU A 1 80 ? -13.732 -6.807 27.419 1.00 97.56 80 LEU A O 1
ATOM 608 N N . LEU A 1 81 ? -13.261 -5.958 25.390 1.00 96.88 81 LEU A N 1
ATOM 609 C CA . LEU A 1 81 ? -12.630 -4.736 25.893 1.00 96.88 81 LEU A CA 1
ATOM 610 C C . LEU A 1 81 ? -13.634 -3.695 26.395 1.00 96.88 81 LEU A C 1
ATOM 612 O O . LEU A 1 81 ? -13.290 -2.903 27.267 1.00 96.88 81 LEU A O 1
ATOM 616 N N . LYS A 1 82 ? -14.855 -3.673 25.842 1.00 95.25 82 LYS A N 1
ATOM 617 C CA . LYS A 1 82 ? -15.892 -2.661 26.127 1.00 95.25 82 LYS A CA 1
ATOM 618 C C . LYS A 1 82 ? -15.328 -1.226 26.111 1.00 95.25 82 LYS A C 1
ATOM 620 O O . LYS A 1 82 ? -15.435 -0.508 27.109 1.00 95.25 82 LYS A O 1
ATOM 625 N N . PRO A 1 83 ? -14.691 -0.807 25.003 1.00 95.88 83 PRO A N 1
ATOM 626 C CA . PRO A 1 83 ? -13.984 0.464 24.958 1.00 95.88 83 PRO A CA 1
ATOM 627 C C . PRO A 1 83 ? -14.943 1.651 25.111 1.00 95.88 83 PRO A C 1
ATOM 629 O O . PRO A 1 83 ? -16.047 1.649 24.567 1.00 95.88 83 PRO A O 1
ATOM 632 N N . LYS A 1 84 ? -14.504 2.694 25.828 1.00 96.12 84 LYS A N 1
ATOM 633 C CA . LYS A 1 84 ? -15.266 3.946 25.967 1.00 96.12 84 LYS A CA 1
ATOM 634 C C . LYS A 1 84 ? -15.285 4.758 24.671 1.00 96.12 84 LYS A C 1
ATOM 636 O O . LYS A 1 84 ? -16.318 5.326 24.328 1.00 96.12 84 LYS A O 1
ATOM 641 N N . PHE A 1 85 ? -14.146 4.794 23.985 1.00 98.00 85 PHE A N 1
ATOM 642 C CA . PHE A 1 85 ? -13.929 5.464 22.707 1.00 98.00 85 PHE A CA 1
ATOM 643 C C . PHE A 1 85 ? -13.264 4.492 21.740 1.00 98.00 85 PHE A C 1
ATOM 645 O O . PHE A 1 85 ? -12.525 3.607 22.175 1.00 98.00 85 PHE A O 1
ATOM 652 N N . PHE A 1 86 ? -13.500 4.659 20.444 1.00 97.88 86 PHE A N 1
ATOM 653 C CA . PHE A 1 86 ? -12.940 3.788 19.421 1.00 97.88 86 PHE A CA 1
ATOM 654 C C . PHE A 1 86 ? -12.382 4.580 18.243 1.00 97.88 86 PHE A C 1
ATOM 656 O O . PHE A 1 86 ? -13.053 5.441 17.679 1.00 97.88 86 PHE A O 1
ATOM 663 N N . VAL A 1 87 ? -11.160 4.231 17.848 1.00 97.81 87 VAL A N 1
ATOM 664 C CA . VAL A 1 87 ? -10.484 4.769 16.669 1.00 97.81 87 VAL A CA 1
ATOM 665 C C . VAL A 1 87 ? -10.085 3.584 15.794 1.00 97.81 87 VAL A C 1
ATOM 667 O O . VAL A 1 87 ? -9.169 2.847 16.169 1.00 97.81 87 VAL A O 1
ATOM 670 N N . PRO A 1 88 ? -10.772 3.323 14.666 1.00 97.31 88 PRO A N 1
ATOM 671 C CA . PRO A 1 88 ? -10.335 2.284 13.749 1.00 97.31 88 PRO A CA 1
ATOM 672 C C . PRO A 1 88 ? -8.997 2.681 13.116 1.00 97.31 88 PRO A C 1
ATOM 674 O O . PRO A 1 88 ? -8.822 3.809 12.659 1.00 97.31 88 PRO A O 1
ATOM 677 N N . VAL A 1 89 ? -8.069 1.727 13.055 1.00 96.44 89 VAL A N 1
ATOM 678 C CA . VAL A 1 89 ? -6.734 1.887 12.461 1.00 96.44 89 VAL A CA 1
ATOM 679 C C . VAL A 1 89 ? -6.446 0.758 11.468 1.00 96.44 89 VAL A C 1
ATOM 681 O O . VAL A 1 89 ? -7.187 -0.221 11.405 1.00 96.44 89 VAL A O 1
ATOM 684 N N . HIS A 1 90 ? -5.350 0.889 10.716 1.00 95.81 90 HIS A N 1
ATOM 685 C CA . HIS A 1 90 ? -4.826 -0.127 9.796 1.00 95.81 90 HIS A CA 1
ATOM 686 C C . HIS A 1 90 ? -5.808 -0.553 8.683 1.00 95.81 90 HIS A C 1
ATOM 688 O O . HIS A 1 90 ? -6.274 -1.690 8.607 1.00 95.81 90 HIS A O 1
ATOM 694 N N . GLY A 1 91 ? -6.077 0.367 7.758 1.00 94.38 91 GLY A N 1
ATOM 695 C CA . GLY A 1 91 ? -6.800 0.087 6.522 1.00 94.38 91 GLY A CA 1
ATOM 696 C C . GLY A 1 91 ? -7.089 1.360 5.734 1.00 94.38 91 GLY A C 1
ATOM 697 O O . GLY A 1 91 ? -7.013 2.464 6.266 1.00 94.38 91 GLY A O 1
ATOM 698 N N . GLU A 1 92 ? -7.438 1.217 4.456 1.00 95.50 92 GLU A N 1
ATOM 699 C CA . GLU A 1 92 ? -8.008 2.328 3.679 1.00 95.50 92 GLU A CA 1
ATOM 700 C C . GLU A 1 92 ? -9.314 2.834 4.307 1.00 95.50 92 GLU A C 1
ATOM 702 O O . GLU A 1 92 ? -10.000 2.088 5.010 1.00 95.50 92 GLU A O 1
ATOM 707 N N . TYR A 1 93 ? -9.720 4.055 3.955 1.00 96.12 93 TYR A N 1
ATOM 708 C CA . TYR A 1 93 ? -10.901 4.721 4.510 1.00 96.12 93 TYR A CA 1
ATOM 709 C C . TYR A 1 93 ? -12.165 3.844 4.525 1.00 96.12 93 TYR A C 1
ATOM 711 O O . TYR A 1 93 ? -12.889 3.810 5.518 1.00 96.12 93 TYR A O 1
ATOM 719 N N . ARG A 1 94 ? -12.408 3.060 3.464 1.00 97.00 94 ARG A N 1
ATOM 720 C CA . ARG A 1 94 ? -13.544 2.122 3.402 1.00 97.00 94 ARG A CA 1
ATOM 721 C C . ARG A 1 94 ? -13.521 1.076 4.522 1.00 97.00 94 ARG A C 1
ATOM 723 O O . ARG A 1 94 ? -14.572 0.768 5.074 1.00 97.00 94 ARG A O 1
ATOM 730 N N . HIS A 1 95 ? -12.349 0.556 4.882 1.00 98.00 95 HIS A N 1
ATOM 731 C CA . HIS A 1 95 ? -12.194 -0.415 5.967 1.00 98.00 95 HIS A CA 1
ATOM 732 C C . HIS A 1 95 ? -12.451 0.252 7.317 1.00 98.00 95 HIS A C 1
ATOM 734 O O . HIS A 1 95 ? -13.220 -0.271 8.122 1.00 98.00 95 HIS A O 1
ATOM 740 N N . LEU A 1 96 ? -11.873 1.441 7.528 1.00 98.06 96 LEU A N 1
ATOM 741 C CA . LEU A 1 96 ? -12.048 2.215 8.759 1.00 98.06 96 LEU A CA 1
ATOM 742 C C . LEU A 1 96 ? -13.522 2.567 8.982 1.00 98.06 96 LEU A C 1
ATOM 744 O O . LEU A 1 96 ? -14.058 2.368 10.069 1.00 98.06 96 LEU A O 1
ATOM 748 N N . MET A 1 97 ? -14.203 2.998 7.920 1.00 97.88 97 MET A N 1
ATOM 749 C CA . MET A 1 97 ? -15.632 3.297 7.928 1.00 97.88 97 MET A CA 1
ATOM 750 C C . MET A 1 97 ? -16.483 2.067 8.262 1.00 97.88 97 MET A C 1
ATOM 752 O O . MET A 1 97 ? -17.420 2.166 9.052 1.00 97.88 97 MET A O 1
ATOM 756 N N . GLN A 1 98 ? -16.180 0.897 7.693 1.00 98.25 98 GLN A N 1
ATOM 757 C CA . GLN A 1 98 ? -16.921 -0.327 8.017 1.00 98.25 98 GLN A CA 1
ATOM 758 C C . GLN A 1 98 ? -16.671 -0.791 9.454 1.00 98.25 98 GLN A C 1
ATOM 760 O O . GLN A 1 98 ? -17.607 -1.211 10.131 1.00 98.25 98 GLN A O 1
ATOM 765 N N . HIS A 1 99 ? -15.449 -0.650 9.966 1.00 98.44 99 HIS A N 1
ATOM 766 C CA . HIS A 1 99 ? -15.146 -0.974 11.358 1.00 98.44 99 HIS A CA 1
ATOM 767 C C . HIS A 1 99 ? -15.816 0.016 12.332 1.00 98.44 99 HIS A C 1
ATOM 769 O O . HIS A 1 99 ? -16.349 -0.388 13.363 1.00 98.44 99 HIS A O 1
ATOM 775 N N . ALA A 1 100 ? -15.896 1.302 11.982 1.00 98.00 100 ALA A N 1
ATOM 776 C CA . ALA A 1 100 ? -16.679 2.283 12.731 1.00 98.00 100 ALA A CA 1
ATOM 777 C C . ALA A 1 100 ? -18.176 1.922 12.756 1.00 98.00 100 ALA A C 1
ATOM 779 O O . ALA A 1 100 ? -18.797 1.909 13.819 1.00 98.00 100 ALA A O 1
ATOM 780 N N . LYS A 1 101 ? -18.755 1.554 11.604 1.00 98.06 101 LYS A N 1
ATOM 781 C CA . LYS A 1 101 ? -20.145 1.069 11.521 1.00 98.06 101 LYS A CA 1
ATOM 782 C C . LYS A 1 101 ? -20.367 -0.189 12.357 1.00 98.06 101 LYS A C 1
ATOM 784 O O . LYS A 1 101 ? -21.415 -0.323 12.984 1.00 98.06 101 LYS A O 1
ATOM 789 N N . LEU A 1 102 ? -19.383 -1.084 12.400 1.00 98.06 102 LEU A N 1
ATOM 790 C CA . LEU A 1 102 ? -19.424 -2.271 13.242 1.00 98.06 102 LEU A CA 1
ATOM 791 C C . LEU A 1 102 ? -19.516 -1.895 14.724 1.00 98.06 102 LEU A C 1
ATOM 793 O O . LEU A 1 102 ? -20.422 -2.367 15.404 1.00 98.06 102 LEU A O 1
ATOM 797 N N . ALA A 1 103 ? -18.647 -1.005 15.208 1.00 97.94 103 ALA A N 1
ATOM 798 C CA . ALA A 1 103 ? -18.678 -0.530 16.592 1.00 97.94 103 ALA A CA 1
ATOM 799 C C . ALA A 1 103 ? -20.022 0.137 16.945 1.00 97.94 103 ALA A C 1
ATOM 801 O O . ALA A 1 103 ? -20.612 -0.167 17.984 1.00 97.94 103 ALA A O 1
ATOM 802 N N . LEU A 1 104 ? -20.556 0.966 16.039 1.00 97.62 104 LEU A N 1
ATOM 803 C CA . LEU A 1 104 ? -21.881 1.578 16.180 1.00 97.62 104 LEU A CA 1
ATOM 804 C C . LEU A 1 104 ? -22.985 0.513 16.302 1.00 97.62 104 LEU A C 1
ATOM 806 O O . LEU A 1 104 ? -23.820 0.587 17.199 1.00 97.62 104 LEU A O 1
ATOM 810 N N . SER A 1 105 ? -22.956 -0.522 15.454 1.00 97.25 105 SER A N 1
ATOM 811 C CA . SER A 1 105 ? -23.934 -1.623 15.489 1.00 97.25 105 SER A CA 1
ATOM 812 C C . SER A 1 105 ? -23.886 -2.451 16.780 1.00 97.25 105 SER A C 1
ATOM 814 O O . SER A 1 105 ? -24.871 -3.086 17.147 1.00 97.25 105 SER A O 1
ATOM 816 N N . LEU A 1 106 ? -22.755 -2.432 17.493 1.00 97.12 106 LEU A N 1
ATOM 817 C CA . LEU A 1 106 ? -22.590 -3.101 18.785 1.00 97.12 106 LEU A CA 1
ATOM 818 C C . LEU A 1 106 ? -23.068 -2.250 19.973 1.00 97.12 106 LEU A C 1
ATOM 820 O O . LEU A 1 106 ? -23.055 -2.749 21.103 1.00 97.12 106 LEU A O 1
ATOM 824 N N . GLY A 1 107 ? -23.521 -1.017 19.718 1.00 95.94 107 GLY A N 1
ATOM 825 C CA . GLY A 1 107 ? -24.102 -0.105 20.705 1.00 95.94 107 GLY A CA 1
ATOM 826 C C . GLY A 1 107 ? -23.185 1.037 21.149 1.00 95.94 107 GLY A C 1
ATOM 827 O O . GLY A 1 107 ? -23.530 1.741 22.095 1.00 95.94 107 GLY A O 1
ATOM 828 N N . MET A 1 108 ? -22.025 1.235 20.512 1.00 97.06 108 MET A N 1
ATOM 829 C CA . MET A 1 108 ? -21.169 2.379 20.830 1.00 97.06 108 MET A CA 1
ATOM 830 C C . MET A 1 108 ? -21.795 3.688 20.309 1.00 97.06 108 MET A C 1
ATOM 832 O O . MET A 1 108 ? -22.154 3.740 19.131 1.00 97.06 108 MET A O 1
ATOM 836 N N . PRO A 1 109 ? -21.895 4.755 21.127 1.00 96.12 109 PRO A N 1
ATOM 837 C CA . PRO A 1 109 ? -22.370 6.059 20.666 1.00 96.12 109 PRO A CA 1
ATOM 838 C C . PRO A 1 109 ? -21.503 6.604 19.529 1.00 96.12 109 PRO A C 1
ATOM 840 O O . PRO A 1 109 ? -20.277 6.479 19.558 1.00 96.12 109 PRO A O 1
ATOM 843 N N . LYS A 1 110 ? -22.128 7.229 18.528 1.00 95.62 110 LYS A N 1
ATOM 844 C CA . LYS A 1 110 ? -21.427 7.723 17.333 1.00 95.62 110 LYS A CA 1
ATOM 845 C C . LYS A 1 110 ? -20.362 8.761 17.691 1.00 95.62 110 LYS A C 1
ATOM 847 O O . LYS A 1 110 ? -19.290 8.760 17.101 1.00 95.62 110 LYS A O 1
ATOM 852 N N . GLU A 1 111 ? -20.645 9.610 18.670 1.00 94.88 111 GLU A N 1
ATOM 853 C CA . GLU A 1 111 ? -19.744 10.632 19.206 1.00 94.88 111 GLU A CA 1
ATOM 854 C C . GLU A 1 111 ? -18.476 10.066 19.865 1.00 94.88 111 GLU A C 1
ATOM 856 O O . GLU A 1 111 ? -17.514 10.803 20.062 1.00 94.88 111 GLU A O 1
ATOM 861 N N . ASN A 1 112 ? -18.456 8.768 20.179 1.00 96.81 112 ASN A N 1
ATOM 862 C CA . ASN A 1 112 ? -17.302 8.092 20.765 1.00 96.81 112 ASN A C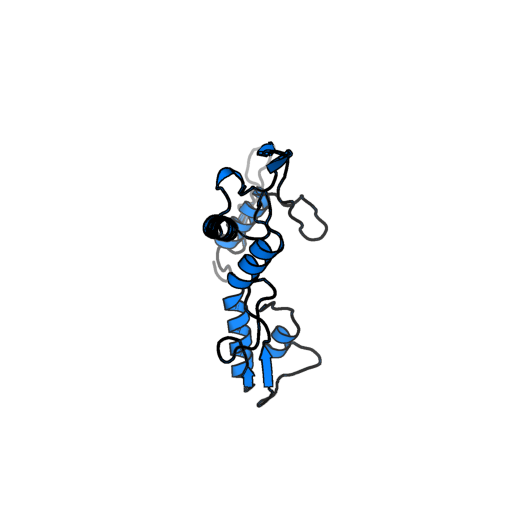A 1
ATOM 863 C C . ASN A 1 112 ? -16.442 7.363 19.722 1.00 96.81 112 ASN A C 1
ATOM 865 O O . ASN A 1 112 ? -15.439 6.748 20.089 1.00 96.81 112 ASN A O 1
ATOM 869 N N . ILE A 1 113 ? -16.827 7.405 18.444 1.00 97.44 113 ILE A N 1
ATOM 870 C CA . ILE A 1 113 ? -16.112 6.755 17.348 1.00 97.44 113 ILE A CA 1
ATOM 871 C C . ILE A 1 113 ? -15.449 7.829 16.493 1.00 97.44 113 ILE A C 1
ATOM 873 O O . ILE A 1 113 ? -16.137 8.626 15.857 1.00 97.44 113 ILE A O 1
ATOM 877 N N . GLN A 1 114 ? -14.120 7.812 16.424 1.00 97.2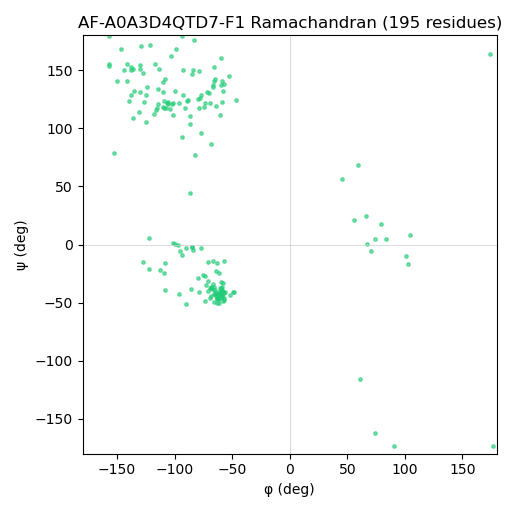5 114 GLN A N 1
ATOM 878 C CA . GLN A 1 114 ? -13.361 8.783 15.645 1.00 97.25 114 GLN A CA 1
ATOM 879 C C . GLN A 1 114 ? -12.599 8.096 14.517 1.00 97.25 114 GLN A C 1
ATOM 881 O O . GLN A 1 114 ? -11.691 7.313 14.763 1.00 97.25 114 GLN A O 1
ATOM 886 N N . ILE A 1 115 ? -12.949 8.412 13.271 1.00 97.00 115 ILE A N 1
ATOM 887 C CA . ILE A 1 115 ? -12.124 8.066 12.109 1.00 97.00 115 ILE A CA 1
ATOM 888 C C . ILE A 1 115 ? -11.157 9.230 11.908 1.00 97.00 115 ILE A C 1
ATOM 890 O O . ILE A 1 115 ? -11.605 10.371 11.799 1.00 97.00 115 ILE A O 1
ATOM 894 N N . ALA A 1 116 ? -9.862 8.938 11.912 1.00 95.38 116 ALA A N 1
ATOM 895 C CA . ALA A 1 116 ? -8.801 9.926 11.768 1.00 95.38 116 ALA A CA 1
ATOM 896 C C . ALA A 1 116 ? -8.038 9.729 10.458 1.00 95.38 116 ALA A C 1
ATOM 898 O O . ALA A 1 116 ? -7.932 8.609 9.946 1.00 95.38 116 ALA A O 1
ATOM 899 N N . GLU A 1 117 ? -7.500 10.824 9.939 1.00 94.94 117 GLU A N 1
ATOM 900 C CA . GLU A 1 117 ? -6.585 10.847 8.810 1.00 94.94 117 GLU A CA 1
ATOM 901 C C . GLU A 1 117 ? -5.128 10.948 9.280 1.00 94.94 117 GLU A C 1
ATOM 903 O O . GLU A 1 117 ? -4.817 11.160 10.456 1.00 94.94 117 GLU A O 1
ATOM 908 N N . LEU A 1 118 ? -4.196 10.737 8.350 1.00 95.06 118 LEU A N 1
ATOM 909 C CA . LEU A 1 118 ? -2.774 10.832 8.652 1.00 95.06 118 LEU A CA 1
ATOM 910 C C . LEU A 1 118 ? -2.422 12.272 9.051 1.00 95.06 118 LEU A C 1
ATOM 912 O O . LEU A 1 118 ? -2.541 13.180 8.236 1.00 95.06 118 LEU A O 1
ATOM 916 N N . GLY A 1 119 ? -1.923 12.448 10.275 1.00 96.00 119 GLY A N 1
ATOM 917 C CA . GLY A 1 119 ? -1.548 13.754 10.823 1.00 96.00 119 GLY A CA 1
ATOM 918 C C . GLY A 1 119 ? -2.578 14.349 11.779 1.00 96.00 119 GLY A C 1
ATOM 919 O O . GLY A 1 119 ? -2.245 15.305 12.472 1.00 96.00 119 GLY A O 1
ATOM 920 N N . ASP A 1 120 ? -3.778 13.776 11.890 1.00 97.06 120 ASP A N 1
ATOM 921 C CA . ASP A 1 120 ? -4.753 14.213 12.890 1.00 97.06 120 ASP A CA 1
ATOM 922 C C . ASP A 1 120 ? -4.269 13.908 14.313 1.00 97.06 120 ASP A C 1
ATOM 924 O O . ASP A 1 120 ? -3.781 12.815 14.617 1.00 97.06 120 ASP A O 1
ATOM 928 N N . VAL A 1 121 ? -4.464 14.869 15.215 1.00 97.31 121 VAL A N 1
ATOM 929 C CA . VAL A 1 121 ? -4.207 14.716 16.647 1.00 97.31 121 VAL A CA 1
ATOM 930 C C . VAL A 1 121 ? -5.534 14.496 17.358 1.00 97.31 121 VAL A C 1
ATOM 932 O O . VAL A 1 121 ? -6.376 15.395 17.453 1.00 97.31 121 VAL A O 1
ATOM 935 N N . ILE A 1 122 ? -5.710 13.281 17.876 1.00 96.69 122 ILE A N 1
ATOM 936 C CA . ILE A 1 122 ? -6.885 12.899 18.657 1.00 96.69 122 ILE A CA 1
ATOM 937 C C . ILE A 1 122 ? -6.609 13.175 20.134 1.00 96.69 122 ILE A C 1
ATOM 939 O O . ILE A 1 122 ? -5.723 12.572 20.739 1.00 96.69 122 ILE A O 1
ATOM 943 N N . GLU A 1 123 ? -7.398 14.066 20.723 1.00 96.25 123 GLU A N 1
ATOM 944 C CA . GLU A 1 123 ? -7.379 14.354 22.149 1.00 96.25 123 GLU A CA 1
ATOM 945 C C . GLU A 1 123 ? -8.407 13.490 22.885 1.00 96.25 123 GLU A C 1
ATOM 947 O O . GLU A 1 123 ? -9.596 13.460 22.544 1.00 96.25 123 GLU A O 1
ATOM 952 N N . PHE A 1 124 ? -7.939 12.824 23.940 1.00 95.88 124 PHE A N 1
ATOM 953 C CA . PHE A 1 124 ? -8.766 12.044 24.848 1.00 95.88 124 PHE A CA 1
ATOM 954 C C . PHE A 1 124 ? -8.844 12.726 26.210 1.00 95.88 124 PHE A C 1
ATOM 956 O O . PHE A 1 124 ? -7.831 13.045 26.828 1.00 95.88 124 PHE A O 1
ATOM 963 N N . THR A 1 125 ? -10.060 12.863 26.724 1.00 95.19 12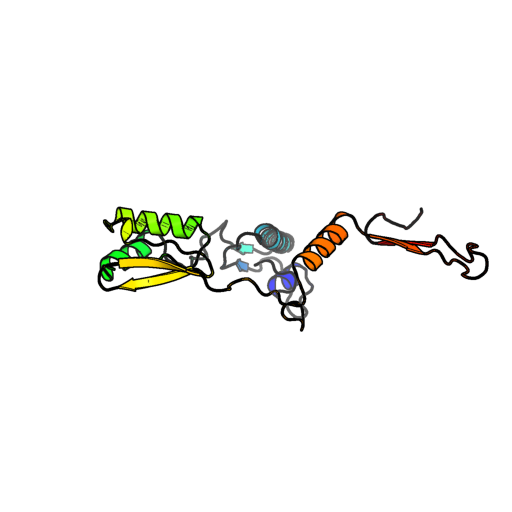5 THR A N 1
ATOM 964 C CA . THR A 1 125 ? -10.325 13.214 28.121 1.00 95.19 125 THR A CA 1
ATOM 965 C C . THR A 1 125 ? -11.157 12.105 28.765 1.00 95.19 125 THR A C 1
ATOM 967 O O . THR A 1 125 ? -11.706 11.248 28.064 1.00 95.19 125 THR A O 1
ATOM 970 N N . PRO A 1 126 ? -11.373 12.126 30.093 1.00 95.12 126 PRO A N 1
ATOM 971 C CA . PRO A 1 126 ? -12.314 11.206 30.716 1.00 95.12 126 PRO A CA 1
ATOM 972 C C . PRO A 1 126 ? -13.738 11.294 30.151 1.00 95.12 126 PRO A C 1
ATOM 974 O O . PRO A 1 126 ? -14.529 10.408 30.451 1.00 95.12 126 PRO A O 1
ATOM 977 N N . LYS A 1 127 ? -14.110 12.328 29.379 1.00 94.69 127 LYS A N 1
ATOM 978 C CA . LYS A 1 127 ? -15.474 12.525 28.853 1.00 94.69 127 LYS A CA 1
ATOM 979 C C . LYS A 1 127 ? -15.561 12.619 27.330 1.00 94.69 127 LYS A C 1
ATOM 981 O O . LYS A 1 127 ? -16.641 12.384 26.804 1.00 94.69 127 LYS A O 1
ATOM 986 N N . THR A 1 128 ? -14.476 12.936 26.630 1.00 95.00 128 THR A N 1
ATOM 987 C CA . THR A 1 128 ? -14.499 13.241 25.192 1.00 95.00 128 THR A CA 1
ATOM 988 C C . THR A 1 128 ? -13.354 12.574 24.440 1.00 95.00 128 THR A C 1
ATOM 990 O O . THR A 1 128 ? -12.267 12.406 24.984 1.00 95.00 128 THR A O 1
ATOM 993 N N . CYS A 1 129 ? -13.594 12.277 23.166 1.00 95.56 129 CYS A N 1
ATOM 994 C CA . CYS A 1 129 ? -12.594 11.899 22.173 1.00 95.56 129 CYS A CA 1
ATOM 995 C C . CYS A 1 129 ? -12.845 12.770 20.940 1.00 95.56 129 CYS A C 1
ATOM 997 O O . CYS A 1 129 ? -13.926 12.685 20.360 1.00 95.56 129 CYS A O 1
ATOM 999 N N . LYS A 1 130 ? -11.914 13.662 20.591 1.00 95.00 130 LYS A N 1
ATOM 1000 C CA . LYS A 1 130 ? -12.089 14.619 19.485 1.00 95.00 130 LYS A CA 1
ATOM 1001 C C . LYS A 1 130 ? -10.782 14.848 18.742 1.00 95.00 130 LYS A C 1
ATOM 1003 O O . LYS A 1 130 ? -9.716 14.794 19.343 1.00 95.00 130 LYS A O 1
ATOM 1008 N N . ILE A 1 131 ? -10.874 15.146 17.451 1.00 95.06 131 ILE A N 1
ATOM 1009 C CA . ILE A 1 131 ? -9.742 15.678 16.688 1.00 95.06 131 ILE A CA 1
ATOM 1010 C C . ILE A 1 131 ? -9.635 17.168 17.011 1.00 95.06 131 ILE A C 1
ATOM 1012 O O . ILE A 1 131 ? -10.575 17.915 16.740 1.00 95.06 131 ILE A O 1
ATOM 1016 N N . ASN A 1 132 ? -8.517 17.582 17.608 1.00 92.81 132 ASN A N 1
ATOM 1017 C CA . ASN A 1 132 ? -8.326 18.957 18.086 1.00 92.81 132 ASN A CA 1
ATOM 1018 C C . ASN A 1 132 ? -7.258 19.732 17.308 1.00 92.81 132 ASN A C 1
ATOM 1020 O O . ASN A 1 132 ? -7.273 20.962 17.309 1.00 92.81 132 ASN A O 1
ATOM 1024 N N . SER A 1 133 ? -6.339 19.045 16.638 1.00 94.94 133 SER A N 1
ATOM 1025 C CA . SER A 1 133 ? -5.314 19.680 15.813 1.00 94.94 133 SER A CA 1
ATOM 1026 C C . SER A 1 133 ? -4.789 18.712 14.757 1.00 94.94 133 SER A C 1
ATOM 1028 O O . SER A 1 133 ? -5.222 17.562 14.674 1.00 94.94 133 SER A O 1
ATOM 1030 N N . SER A 1 134 ? -3.862 19.195 13.937 1.00 96.56 134 SER A N 1
ATOM 1031 C CA . SER A 1 134 ? -3.093 18.376 13.010 1.00 96.56 134 SER A CA 1
ATOM 1032 C C . SER A 1 134 ? -1.607 18.677 13.162 1.00 96.56 134 SER A C 1
ATOM 1034 O O . SER A 1 134 ? -1.208 19.760 13.599 1.00 96.56 134 SER A O 1
ATOM 1036 N N . VAL A 1 135 ? -0.785 17.697 12.813 1.00 97.12 135 VAL A N 1
ATOM 1037 C CA . VAL A 1 135 ? 0.664 17.826 12.694 1.00 97.12 135 VAL A CA 1
ATOM 1038 C C . VAL A 1 135 ? 1.082 17.578 11.253 1.00 97.12 135 VAL A C 1
ATOM 1040 O O . VAL A 1 135 ? 0.400 16.875 10.505 1.00 97.12 135 VAL A O 1
ATOM 1043 N N . THR A 1 136 ? 2.230 18.128 10.859 1.00 96.31 136 THR A N 1
ATOM 1044 C CA . THR A 1 136 ? 2.811 17.842 9.547 1.00 96.31 136 THR A CA 1
ATOM 1045 C C . THR A 1 136 ? 3.101 16.350 9.436 1.00 96.31 136 THR A C 1
ATOM 1047 O O . THR A 1 136 ? 3.995 15.825 10.098 1.00 96.31 136 THR A O 1
ATOM 1050 N N . ALA A 1 137 ? 2.349 15.676 8.575 1.00 95.06 137 ALA A N 1
ATOM 1051 C CA . ALA A 1 137 ? 2.514 14.269 8.269 1.00 95.06 137 ALA A CA 1
ATOM 1052 C C . ALA A 1 137 ? 2.367 14.055 6.763 1.00 95.06 137 ALA A C 1
ATOM 1054 O O . ALA A 1 137 ? 1.709 14.821 6.058 1.00 95.06 137 ALA A O 1
ATOM 1055 N N . GLY A 1 138 ? 3.005 13.012 6.250 1.00 90.25 138 GLY A N 1
ATOM 1056 C CA . GLY A 1 138 ? 3.005 12.746 4.824 1.00 90.25 138 GLY A CA 1
ATOM 1057 C C . GLY A 1 138 ? 3.874 11.557 4.470 1.00 90.25 138 GLY A C 1
ATOM 1058 O O . GLY A 1 138 ? 4.371 10.836 5.334 1.00 90.25 138 GLY A O 1
ATOM 1059 N N . ARG A 1 139 ? 4.037 11.347 3.167 1.00 90.88 139 ARG A N 1
ATOM 1060 C CA . ARG A 1 139 ? 4.866 10.273 2.626 1.00 90.88 139 ARG A CA 1
ATOM 1061 C C . ARG A 1 139 ? 6.209 10.852 2.211 1.00 90.88 139 ARG A C 1
ATOM 1063 O O . ARG A 1 139 ? 6.245 11.842 1.487 1.00 90.88 139 ARG A O 1
ATOM 1070 N N . VAL A 1 140 ? 7.285 10.198 2.626 1.00 90.88 140 VAL A N 1
ATOM 1071 C CA . VAL A 1 140 ? 8.631 10.431 2.099 1.00 90.88 140 VAL A CA 1
ATOM 1072 C C . VAL A 1 140 ? 8.959 9.248 1.202 1.00 90.88 140 VAL A C 1
ATOM 1074 O O . VAL A 1 140 ? 8.852 8.099 1.632 1.00 90.88 140 VAL A O 1
ATOM 1077 N N . LEU A 1 141 ? 9.272 9.524 -0.061 1.00 91.75 141 LEU A N 1
ATOM 1078 C CA . LEU A 1 141 ? 9.626 8.492 -1.031 1.00 91.75 141 LEU A CA 1
ATOM 1079 C C . LEU A 1 141 ? 11.118 8.172 -0.917 1.00 91.75 141 LEU A C 1
ATOM 1081 O O . LEU A 1 141 ? 11.918 9.050 -0.596 1.00 91.75 141 LEU A O 1
ATOM 1085 N N . VAL A 1 142 ? 11.475 6.914 -1.163 1.00 91.62 142 VAL A N 1
ATOM 1086 C CA . VAL A 1 142 ? 12.858 6.426 -1.120 1.00 91.62 142 VAL A CA 1
ATOM 1087 C C . VAL A 1 142 ? 13.165 5.765 -2.458 1.00 91.62 142 VAL A C 1
ATOM 1089 O O . VAL A 1 142 ? 12.397 4.910 -2.902 1.00 91.62 142 VAL A O 1
ATOM 1092 N N . ASP A 1 143 ? 14.266 6.164 -3.093 1.00 91.00 143 ASP A N 1
ATOM 1093 C CA . ASP A 1 143 ? 14.730 5.610 -4.367 1.00 91.00 143 ASP A CA 1
ATOM 1094 C C . ASP A 1 143 ? 16.247 5.367 -4.319 1.00 91.00 143 ASP A C 1
ATOM 1096 O O . ASP A 1 143 ? 17.059 6.291 -4.272 1.00 91.00 143 ASP A O 1
ATOM 1100 N N . GLY A 1 144 ? 16.645 4.094 -4.270 1.00 90.69 144 GLY A N 1
ATOM 1101 C CA . GLY A 1 144 ? 18.039 3.703 -4.057 1.00 90.69 144 GLY A CA 1
ATOM 1102 C C . GLY A 1 144 ? 18.577 4.194 -2.709 1.00 90.69 144 GLY A C 1
ATOM 1103 O O . GLY A 1 144 ? 18.119 3.755 -1.657 1.00 90.69 144 GLY A O 1
ATOM 1104 N N . LEU A 1 145 ? 19.576 5.079 -2.751 1.00 87.50 145 LEU A N 1
ATOM 1105 C CA . LEU A 1 145 ? 20.152 5.734 -1.566 1.00 87.50 145 LEU A CA 1
ATOM 1106 C C . LEU A 1 145 ? 19.501 7.097 -1.265 1.00 87.50 145 LEU A C 1
ATOM 1108 O O . LEU A 1 145 ? 19.787 7.692 -0.227 1.00 87.50 145 LEU A O 1
ATOM 1112 N N . GLY A 1 146 ? 18.659 7.598 -2.171 1.00 86.50 146 GLY A N 1
ATOM 1113 C CA . GLY A 1 146 ? 17.956 8.865 -2.037 1.00 86.50 146 GLY A CA 1
ATOM 1114 C C . GLY A 1 146 ? 16.764 8.753 -1.092 1.00 86.50 146 GLY A C 1
ATOM 1115 O O . GLY A 1 146 ? 15.930 7.854 -1.224 1.00 86.50 146 GLY A O 1
ATOM 1116 N N . ILE A 1 147 ? 16.691 9.660 -0.115 1.00 89.25 147 ILE A N 1
ATOM 1117 C CA . ILE A 1 147 ? 15.574 9.771 0.828 1.00 89.25 147 ILE A CA 1
ATOM 1118 C C . ILE A 1 147 ? 14.935 11.144 0.626 1.00 89.25 147 ILE A C 1
ATOM 1120 O O . ILE A 1 147 ? 15.545 12.166 0.935 1.00 89.25 147 ILE A O 1
ATOM 1124 N N . GLY A 1 148 ? 13.701 11.172 0.124 1.00 84.81 148 GLY A N 1
ATOM 1125 C CA . GLY A 1 148 ? 12.939 12.406 -0.092 1.00 84.81 148 GLY A CA 1
ATOM 1126 C C . GLY A 1 148 ? 13.393 13.257 -1.282 1.00 84.81 148 GLY A C 1
ATOM 1127 O O . GLY A 1 148 ? 12.846 14.336 -1.493 1.00 84.81 148 GLY A O 1
ATOM 1128 N N . ASP A 1 149 ? 14.351 12.780 -2.073 1.00 81.62 149 ASP A N 1
ATOM 1129 C CA . ASP A 1 149 ? 14.809 13.396 -3.322 1.00 81.62 149 ASP A CA 1
ATOM 1130 C C . ASP A 1 149 ? 13.813 13.190 -4.476 1.00 81.62 149 ASP A C 1
ATOM 1132 O O . ASP A 1 149 ? 13.706 14.019 -5.383 1.00 81.62 149 ASP A O 1
ATOM 1136 N N . VAL A 1 150 ? 13.017 12.119 -4.418 1.00 84.38 150 VAL A N 1
ATOM 1137 C CA . VAL A 1 150 ? 11.911 11.883 -5.348 1.00 84.38 150 VAL A CA 1
ATOM 1138 C C . VAL A 1 150 ? 10.641 12.575 -4.855 1.00 84.38 150 VAL A C 1
ATOM 1140 O O . VAL A 1 150 ? 9.942 12.099 -3.961 1.00 84.38 150 VAL A O 1
ATOM 1143 N N . GLY A 1 151 ? 10.318 13.703 -5.489 1.00 85.12 151 GLY A N 1
ATOM 1144 C CA . GLY A 1 151 ? 9.057 14.424 -5.303 1.00 85.12 151 GLY A CA 1
ATOM 1145 C C . GLY A 1 151 ? 7.966 14.048 -6.314 1.00 85.12 151 GLY A C 1
ATOM 1146 O O . GLY A 1 151 ? 8.169 13.271 -7.249 1.00 85.12 151 GLY A O 1
ATOM 1147 N N . SER A 1 152 ? 6.793 14.674 -6.172 1.00 83.25 152 SER A N 1
ATOM 1148 C CA . SER A 1 152 ? 5.662 14.513 -7.101 1.00 83.25 152 SER A CA 1
ATOM 1149 C C . SER A 1 152 ? 5.995 14.930 -8.539 1.00 83.25 152 SER A C 1
ATOM 1151 O O . SER A 1 152 ? 5.487 14.323 -9.480 1.00 83.25 152 SER A O 1
ATOM 1153 N N . ILE A 1 153 ? 6.874 15.922 -8.713 1.00 85.94 153 ILE A N 1
ATOM 1154 C CA . ILE A 1 153 ? 7.343 16.392 -10.026 1.00 85.94 153 ILE A CA 1
ATOM 1155 C C . ILE A 1 153 ? 8.161 15.300 -10.718 1.00 85.94 153 ILE A C 1
ATOM 1157 O O . ILE A 1 153 ? 7.845 14.924 -11.841 1.00 85.94 153 ILE A O 1
ATOM 1161 N N . VAL A 1 154 ? 9.132 14.708 -10.016 1.00 90.81 154 VAL A N 1
ATOM 1162 C CA . VAL A 1 154 ? 9.966 13.624 -10.560 1.00 90.81 154 VAL A CA 1
ATOM 1163 C C . VAL A 1 154 ? 9.101 12.433 -10.983 1.00 90.81 154 VAL A C 1
ATOM 1165 O O . VAL A 1 154 ? 9.303 11.867 -12.056 1.00 90.81 154 VAL A O 1
ATOM 1168 N N . LEU A 1 155 ? 8.092 12.067 -10.183 1.00 91.94 155 LEU A N 1
ATOM 1169 C CA . LEU A 1 155 ? 7.143 11.010 -10.552 1.00 91.94 155 LEU A CA 1
ATOM 1170 C C . LEU A 1 155 ? 6.292 11.372 -11.774 1.00 91.94 155 LEU A C 1
ATOM 1172 O O . LEU A 1 155 ? 6.032 10.510 -12.615 1.00 91.94 155 LEU A O 1
ATOM 1176 N N . ARG A 1 156 ? 5.853 12.630 -11.882 1.00 91.50 156 ARG A N 1
ATOM 1177 C CA . ARG A 1 156 ? 5.093 13.120 -13.036 1.00 91.50 156 ARG A CA 1
ATOM 1178 C C . ARG A 1 156 ? 5.930 13.059 -14.313 1.00 91.50 156 ARG A C 1
ATOM 1180 O O . ARG A 1 156 ? 5.437 12.549 -15.316 1.00 91.50 156 ARG A O 1
ATOM 1187 N N . ASP A 1 157 ? 7.179 13.505 -14.263 1.00 92.38 157 ASP A N 1
ATOM 1188 C CA . ASP A 1 157 ? 8.085 13.461 -15.412 1.00 92.38 157 ASP A CA 1
ATOM 1189 C C . ASP A 1 157 ? 8.367 12.013 -15.824 1.00 92.38 157 ASP A C 1
ATOM 1191 O O . ASP A 1 157 ? 8.229 11.666 -16.996 1.00 92.38 157 ASP A O 1
ATOM 1195 N N . ARG A 1 158 ? 8.637 11.120 -14.858 1.00 93.56 158 ARG A N 1
ATOM 1196 C CA . ARG A 1 158 ? 8.771 9.673 -15.116 1.00 93.56 158 ARG A CA 1
ATOM 1197 C C . ARG A 1 158 ? 7.527 9.092 -15.789 1.00 93.56 158 ARG A C 1
ATOM 1199 O O . ARG A 1 158 ? 7.658 8.282 -16.704 1.00 93.56 158 ARG A O 1
ATOM 1206 N N . LYS A 1 159 ? 6.327 9.504 -15.363 1.00 9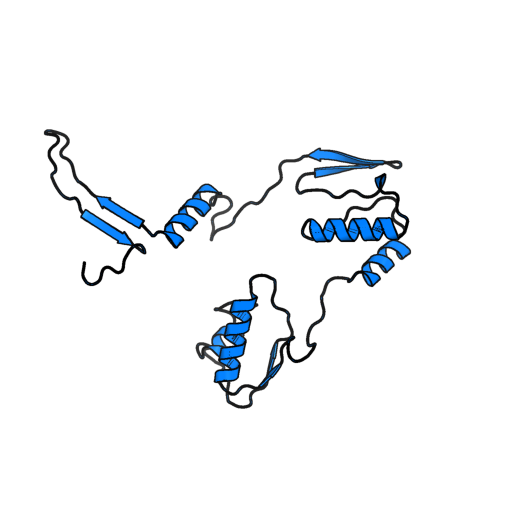2.44 159 LYS A N 1
ATOM 1207 C CA . LYS A 1 159 ? 5.069 9.051 -15.967 1.00 92.44 159 LYS A CA 1
ATOM 1208 C C . LYS A 1 159 ? 4.961 9.496 -17.425 1.00 92.44 159 LYS A C 1
ATOM 1210 O O . LYS A 1 159 ? 4.732 8.637 -18.271 1.00 92.44 159 LYS A O 1
ATOM 1215 N N . HIS A 1 160 ? 5.174 10.778 -17.722 1.00 92.06 160 HIS A N 1
ATOM 1216 C CA . HIS A 1 160 ? 5.152 11.286 -19.099 1.00 92.06 160 HIS A CA 1
ATOM 1217 C C . HIS A 1 160 ? 6.173 10.562 -19.979 1.00 92.06 160 HIS A C 1
ATOM 1219 O O . HIS A 1 160 ? 5.808 10.009 -21.010 1.00 92.06 160 HIS A O 1
ATOM 1225 N N . LEU A 1 161 ? 7.419 10.432 -19.516 1.00 93.75 161 LEU A N 1
ATOM 1226 C CA . LEU A 1 161 ? 8.464 9.711 -20.248 1.00 93.75 161 LEU A CA 1
ATOM 1227 C C . LEU A 1 161 ? 8.101 8.241 -20.516 1.00 93.75 161 LEU A C 1
ATOM 1229 O O . LEU A 1 161 ? 8.437 7.712 -21.571 1.00 93.75 161 LEU A O 1
ATOM 1233 N N . SER A 1 162 ? 7.416 7.574 -19.581 1.00 93.94 162 SER A N 1
ATOM 1234 C CA . SER A 1 162 ? 7.003 6.171 -19.741 1.00 93.94 162 SER A CA 1
ATOM 1235 C C . SER A 1 162 ? 5.847 5.964 -20.724 1.00 93.94 162 SER A C 1
ATOM 1237 O O . SER A 1 162 ? 5.720 4.873 -21.274 1.00 93.94 162 SER A O 1
ATOM 1239 N N . GLN A 1 163 ? 4.993 6.976 -20.908 1.00 92.06 163 GLN A N 1
ATOM 1240 C CA . GLN A 1 163 ? 3.802 6.898 -21.758 1.00 92.06 163 GLN A CA 1
ATOM 1241 C C . GLN A 1 163 ? 4.071 7.450 -23.158 1.00 92.06 163 GLN A C 1
ATOM 1243 O O . GLN A 1 163 ? 3.663 6.836 -24.141 1.00 92.06 163 GLN A O 1
ATOM 1248 N N . ASP A 1 164 ? 4.782 8.574 -23.226 1.00 91.88 164 ASP A N 1
ATOM 1249 C CA . ASP A 1 164 ? 4.932 9.377 -24.438 1.00 91.88 164 ASP A CA 1
ATOM 1250 C C . ASP A 1 164 ? 6.351 9.275 -25.030 1.00 91.88 164 ASP A C 1
ATOM 1252 O O . ASP A 1 164 ? 6.574 9.627 -26.186 1.00 91.88 164 ASP A O 1
ATOM 1256 N N . GLY A 1 165 ? 7.331 8.786 -24.262 1.00 90.81 165 GLY A N 1
ATOM 1257 C CA . GLY A 1 165 ? 8.740 8.808 -24.652 1.00 90.81 165 GLY A CA 1
ATOM 1258 C C . GLY A 1 165 ? 9.362 10.206 -24.561 1.00 90.81 165 GLY A C 1
ATOM 1259 O O . GLY A 1 165 ? 8.866 11.098 -23.875 1.00 90.81 165 GLY A O 1
ATOM 1260 N N . LEU A 1 166 ? 10.500 10.395 -25.228 1.00 92.38 166 LEU A N 1
ATOM 1261 C CA . LEU A 1 166 ? 11.257 11.646 -25.248 1.00 92.38 166 LEU A CA 1
ATOM 1262 C C . LEU A 1 166 ? 11.836 11.900 -26.639 1.00 92.38 166 LEU A C 1
ATOM 1264 O O . LEU A 1 166 ? 12.356 10.987 -27.287 1.00 92.38 166 LEU A O 1
ATOM 1268 N N . MET A 1 167 ? 11.814 13.165 -27.054 1.00 92.62 167 MET A N 1
ATOM 1269 C CA . MET A 1 167 ? 12.531 13.667 -28.219 1.00 92.62 167 MET A CA 1
ATOM 1270 C C . MET A 1 167 ? 13.378 14.867 -27.801 1.00 92.62 167 MET A C 1
ATOM 1272 O O . MET A 1 167 ? 12.860 15.838 -27.256 1.00 92.62 167 MET A O 1
ATOM 1276 N N . VAL A 1 168 ? 14.683 14.787 -28.035 1.00 92.88 168 VAL A N 1
ATOM 1277 C CA . VAL A 1 168 ? 15.640 15.852 -27.737 1.00 92.88 168 VAL A CA 1
ATOM 1278 C C . VAL A 1 168 ? 16.104 16.448 -29.055 1.00 92.88 168 VAL A C 1
ATOM 1280 O O . VAL A 1 168 ? 16.601 15.719 -29.909 1.00 92.88 168 VAL A O 1
ATOM 1283 N N . ILE A 1 169 ? 15.934 17.760 -29.212 1.00 93.88 169 ILE A N 1
ATOM 1284 C CA . ILE A 1 169 ? 16.394 18.516 -30.379 1.00 93.88 169 ILE A CA 1
ATOM 1285 C C . ILE A 1 169 ? 17.611 19.329 -29.951 1.00 93.88 169 ILE A C 1
ATOM 1287 O O . ILE A 1 169 ? 17.519 20.137 -29.025 1.00 93.88 169 ILE A O 1
ATOM 1291 N N . VAL A 1 170 ? 18.742 19.119 -30.615 1.00 95.25 170 VAL A N 1
ATOM 1292 C CA . VAL A 1 170 ? 20.004 19.801 -30.318 1.00 95.25 170 VAL A CA 1
ATOM 1293 C C . VAL A 1 170 ? 20.380 20.691 -31.497 1.00 95.25 170 VAL A C 1
ATOM 1295 O O . VAL A 1 170 ? 20.522 20.219 -32.621 1.00 95.25 170 VAL A O 1
ATOM 1298 N N . ILE A 1 171 ? 20.524 21.992 -31.241 1.00 95.44 171 ILE A N 1
ATOM 1299 C CA . ILE A 1 171 ? 20.946 22.993 -32.226 1.00 95.44 171 ILE A CA 1
ATOM 1300 C C . ILE A 1 171 ? 22.084 23.797 -31.608 1.00 95.44 171 ILE A C 1
ATOM 1302 O O . ILE A 1 171 ? 21.965 24.291 -30.486 1.00 95.44 171 ILE A O 1
ATOM 1306 N N . THR A 1 172 ? 23.169 23.967 -32.353 1.00 95.25 172 THR A N 1
ATOM 1307 C CA . THR A 1 172 ? 24.312 24.785 -31.947 1.00 95.25 172 THR A CA 1
ATOM 1308 C C . THR A 1 172 ? 24.250 26.118 -32.678 1.00 95.25 172 THR A C 1
ATOM 1310 O O . THR A 1 172 ? 24.283 26.148 -33.908 1.00 95.25 172 THR A O 1
ATOM 1313 N N . ILE A 1 173 ? 24.181 27.224 -31.935 1.00 95.88 173 ILE A N 1
ATOM 1314 C CA . ILE A 1 173 ? 24.084 28.584 -32.484 1.00 95.88 173 ILE A CA 1
ATOM 1315 C C . ILE A 1 173 ? 25.348 29.367 -32.123 1.00 95.88 173 ILE A C 1
ATOM 1317 O O . ILE A 1 173 ? 25.796 29.355 -30.976 1.00 95.88 173 ILE A O 1
ATOM 1321 N N . SER A 1 174 ? 25.914 30.062 -33.105 1.00 95.25 174 SER A N 1
ATOM 1322 C CA . SER A 1 174 ? 27.032 30.981 -32.920 1.00 95.25 174 SER A CA 1
ATOM 1323 C C . SER A 1 174 ? 26.590 32.224 -32.160 1.00 95.25 174 SER A C 1
ATOM 1325 O O . SER A 1 174 ? 25.623 32.880 -32.543 1.00 95.25 174 SER A O 1
ATOM 1327 N N . LYS A 1 175 ? 27.330 32.599 -31.115 1.00 93.31 175 LYS A N 1
ATOM 1328 C CA . LYS A 1 175 ? 27.038 33.807 -30.334 1.00 93.31 175 LYS A CA 1
ATOM 1329 C C . LYS A 1 175 ? 27.349 35.099 -31.100 1.00 93.31 175 LYS A C 1
ATOM 1331 O O . LYS A 1 175 ? 26.673 36.100 -30.888 1.00 93.31 175 LYS A O 1
ATOM 1336 N N . ASP A 1 176 ? 28.346 35.076 -31.983 1.00 94.31 176 ASP A N 1
ATOM 1337 C CA . ASP A 1 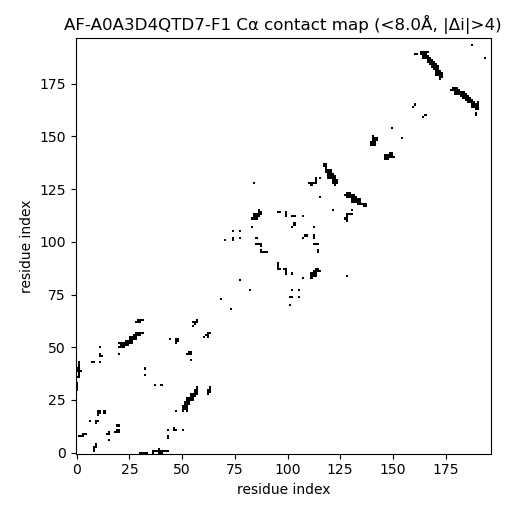176 ? 28.873 36.293 -32.616 1.00 94.31 176 ASP A CA 1
ATOM 1338 C C . ASP A 1 176 ? 27.980 36.791 -33.753 1.00 94.31 176 ASP A C 1
ATOM 1340 O O . ASP A 1 176 ? 27.747 37.989 -33.901 1.00 94.31 176 ASP A O 1
ATOM 1344 N N . ASN A 1 177 ? 27.457 35.866 -34.557 1.00 94.44 177 ASN A N 1
ATOM 1345 C CA . ASN A 1 177 ? 26.654 36.184 -35.738 1.00 94.44 177 ASN A CA 1
ATOM 1346 C C . ASN A 1 177 ? 25.245 35.570 -35.704 1.00 94.44 177 ASN A C 1
ATOM 1348 O O . ASN A 1 177 ? 24.524 35.684 -36.690 1.00 94.44 177 ASN A O 1
ATOM 1352 N N . HIS A 1 178 ? 24.852 34.923 -34.598 1.00 92.38 178 HIS A N 1
ATOM 1353 C CA . HIS A 1 178 ? 23.547 34.268 -34.423 1.00 92.38 178 HIS A CA 1
ATOM 1354 C C . HIS A 1 178 ? 23.212 33.223 -35.506 1.00 92.38 178 HIS A C 1
ATOM 1356 O O . HIS A 1 178 ? 22.048 32.878 -35.704 1.00 92.38 178 HIS A O 1
ATOM 1362 N N . SER A 1 179 ? 24.225 32.704 -36.209 1.00 93.69 179 SER A N 1
ATOM 1363 C CA . SER A 1 179 ? 24.049 31.669 -37.230 1.00 93.69 179 SER A CA 1
ATOM 1364 C C . SER A 1 179 ? 23.997 30.271 -36.615 1.00 93.69 179 SER A C 1
ATOM 1366 O O . SER A 1 179 ? 24.608 30.008 -35.578 1.00 93.69 179 SER A O 1
ATOM 1368 N N . ILE A 1 180 ? 23.273 29.358 -37.260 1.00 92.94 180 ILE A N 1
ATOM 1369 C CA . ILE A 1 180 ? 23.259 27.944 -36.879 1.00 92.94 180 ILE A CA 1
ATOM 1370 C C . ILE A 1 180 ? 24.579 27.315 -37.340 1.00 92.94 180 ILE A C 1
ATOM 1372 O O . ILE A 1 180 ? 24.870 27.288 -38.532 1.00 92.94 180 ILE A O 1
ATOM 1376 N N . ILE A 1 181 ? 25.372 26.822 -36.388 1.00 92.62 181 ILE A N 1
ATOM 1377 C CA . ILE A 1 181 ? 26.649 26.139 -36.640 1.00 92.62 181 ILE A CA 1
ATOM 1378 C C . ILE A 1 181 ? 26.414 24.647 -36.916 1.00 92.62 181 ILE A C 1
ATOM 1380 O O . ILE A 1 181 ? 27.107 24.061 -37.741 1.00 92.62 181 ILE A O 1
ATOM 1384 N N . SER A 1 182 ? 25.467 24.021 -36.207 1.00 91.12 182 SER A N 1
ATOM 1385 C CA . SER A 1 182 ? 25.189 22.581 -36.299 1.00 91.12 182 SER A CA 1
ATOM 1386 C C . SER A 1 182 ? 23.766 22.247 -35.845 1.00 91.12 182 SER A C 1
ATOM 1388 O O . SER A 1 182 ? 23.196 22.964 -35.018 1.00 91.12 182 SER A O 1
ATOM 1390 N N . GLY A 1 183 ? 23.226 21.132 -36.340 1.00 89.38 183 GLY A N 1
ATOM 1391 C CA . GLY A 1 183 ? 21.871 20.649 -36.059 1.00 89.38 183 GLY A CA 1
ATOM 1392 C C . GL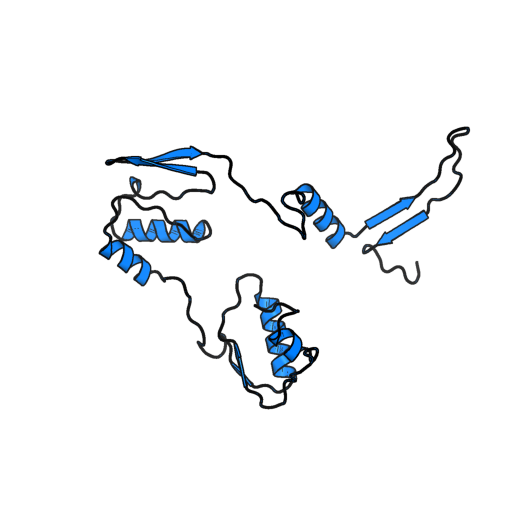Y A 1 183 ? 20.808 21.160 -37.051 1.00 89.38 183 GLY A C 1
ATOM 1393 O O . GLY A 1 183 ? 21.153 21.811 -38.041 1.00 89.38 183 GLY A O 1
ATOM 1394 N N . PRO A 1 184 ? 19.510 20.889 -36.803 1.00 91.25 184 PRO A N 1
ATOM 1395 C CA . PRO A 1 184 ? 18.973 20.208 -35.624 1.00 91.25 184 PRO A CA 1
ATOM 1396 C C . PRO A 1 184 ? 19.245 18.698 -35.624 1.00 91.25 184 PRO A C 1
ATOM 1398 O O . PRO A 1 184 ? 18.777 17.982 -36.504 1.00 91.25 184 PRO A O 1
ATOM 1401 N N . ASP A 1 185 ? 19.928 18.211 -34.589 1.00 91.50 185 ASP A N 1
ATOM 1402 C CA . ASP A 1 185 ? 20.054 16.778 -34.322 1.00 91.50 185 ASP A CA 1
ATOM 1403 C C . ASP A 1 185 ? 18.884 16.325 -33.448 1.00 91.50 185 ASP A C 1
ATOM 1405 O O . ASP A 1 185 ? 18.647 16.879 -32.371 1.00 91.50 185 ASP A O 1
ATOM 1409 N N . ILE A 1 186 ? 18.142 15.318 -33.909 1.00 90.88 186 ILE A N 1
ATOM 1410 C CA . ILE A 1 186 ? 16.964 14.796 -33.212 1.00 90.88 186 ILE A CA 1
ATOM 1411 C C . ILE A 1 186 ? 17.293 13.427 -32.619 1.00 90.88 186 ILE A C 1
ATOM 1413 O O . ILE A 1 186 ? 17.551 12.463 -33.337 1.00 90.88 186 ILE A O 1
ATOM 1417 N N . ILE A 1 187 ? 17.238 13.320 -31.293 1.00 90.50 187 ILE A N 1
ATOM 1418 C CA . ILE A 1 187 ? 17.437 12.070 -30.557 1.00 90.50 187 ILE A CA 1
ATOM 1419 C C . ILE A 1 187 ? 16.099 11.639 -29.965 1.0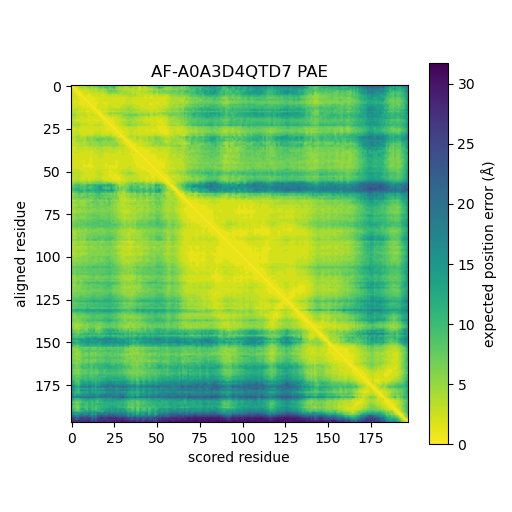0 90.50 187 ILE A C 1
ATOM 1421 O O . ILE A 1 187 ? 15.533 12.331 -29.123 1.00 90.50 187 ILE A O 1
ATOM 1425 N N . SER A 1 188 ? 15.610 10.468 -30.369 1.00 91.50 188 SER A N 1
ATOM 1426 C CA . SER A 1 188 ? 14.366 9.894 -29.853 1.00 91.50 188 SER A CA 1
ATOM 1427 C C . SER A 1 188 ? 14.619 8.682 -28.948 1.00 91.50 188 SER A C 1
ATOM 1429 O O . SER A 1 188 ? 15.524 7.870 -29.188 1.00 91.50 188 SER A O 1
ATOM 1431 N N . ARG A 1 189 ? 13.824 8.554 -27.879 1.00 90.06 189 ARG A N 1
ATOM 1432 C CA . ARG A 1 189 ? 13.797 7.404 -26.962 1.00 90.06 189 ARG A CA 1
ATOM 1433 C C . ARG A 1 189 ? 12.356 7.081 -26.586 1.00 90.06 189 ARG A C 1
ATOM 1435 O O . ARG A 1 189 ? 11.654 7.941 -26.073 1.00 90.06 189 ARG A O 1
ATOM 1442 N N . GLY A 1 190 ? 11.914 5.849 -26.831 1.00 87.75 190 GLY A N 1
ATOM 1443 C CA . GLY A 1 190 ? 10.582 5.379 -26.424 1.00 87.75 190 GLY A CA 1
ATOM 1444 C C . GLY A 1 190 ? 9.391 6.035 -27.139 1.00 87.75 190 GLY A C 1
ATOM 1445 O O . GLY A 1 190 ? 8.266 5.671 -26.836 1.00 87.75 190 GLY A O 1
ATOM 1446 N N . PHE A 1 191 ? 9.627 6.960 -28.076 1.00 85.69 191 PHE A N 1
ATOM 1447 C CA . PHE A 1 191 ? 8.579 7.652 -28.834 1.00 85.69 191 PHE A CA 1
ATOM 1448 C C . PHE A 1 191 ? 8.218 6.893 -30.122 1.00 85.69 191 PHE A C 1
ATOM 1450 O O . PHE A 1 191 ? 7.057 6.562 -30.339 1.00 85.69 191 PHE A O 1
ATOM 1457 N N . VAL A 1 192 ? 9.210 6.537 -30.949 1.00 85.12 192 VAL A N 1
ATOM 1458 C CA . VAL A 1 192 ? 9.027 5.701 -32.152 1.00 85.12 192 VAL A CA 1
ATOM 1459 C C . VAL A 1 192 ? 10.189 4.722 -32.334 1.00 85.12 192 VAL A C 1
ATOM 1461 O O . VAL A 1 192 ? 11.295 4.945 -31.833 1.00 85.12 192 VAL A O 1
ATOM 1464 N N . TYR A 1 193 ? 9.944 3.614 -33.037 1.00 72.88 193 TYR A N 1
ATOM 1465 C CA . TYR A 1 193 ? 10.969 2.614 -33.337 1.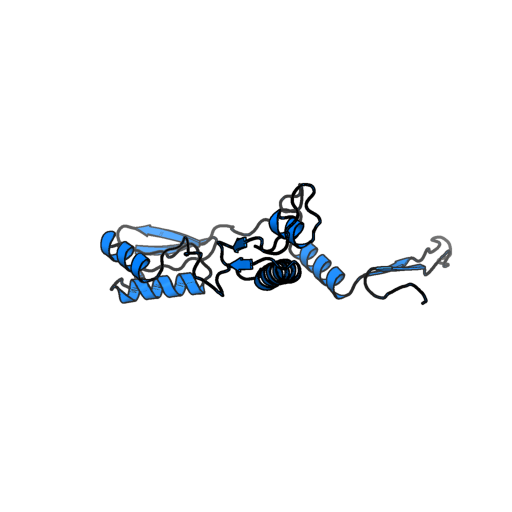00 72.88 193 TYR A CA 1
ATOM 1466 C C . TYR A 1 193 ? 11.881 3.097 -34.473 1.00 72.88 193 TYR A C 1
ATOM 1468 O O . TYR A 1 193 ? 11.568 2.938 -35.648 1.00 72.88 193 TYR A O 1
ATOM 1476 N N . VAL A 1 194 ? 13.027 3.679 -34.115 1.00 63.34 194 VAL A N 1
ATOM 1477 C CA . VAL A 1 194 ? 14.030 4.179 -35.067 1.00 63.34 194 VAL A CA 1
ATOM 1478 C C . VAL A 1 194 ? 14.915 3.019 -35.538 1.00 63.34 194 VAL A C 1
ATOM 1480 O O . VAL A 1 194 ? 16.025 2.834 -35.042 1.00 63.34 194 VAL A O 1
ATOM 1483 N N . ARG A 1 195 ? 14.418 2.176 -36.448 1.00 59.09 195 ARG A N 1
ATOM 1484 C CA . ARG A 1 195 ? 15.312 1.335 -37.271 1.00 59.09 195 ARG A CA 1
ATOM 1485 C C . ARG A 1 195 ? 15.365 1.750 -38.735 1.00 59.09 195 ARG A C 1
ATOM 1487 O O . ARG A 1 195 ? 16.404 1.530 -39.332 1.00 59.09 195 ARG A O 1
ATOM 1494 N N . GLU A 1 196 ? 14.335 2.409 -39.259 1.00 51.09 196 GLU A N 1
ATOM 1495 C CA . GLU A 1 196 ? 14.281 2.953 -40.624 1.00 51.09 196 GLU A CA 1
ATOM 1496 C C . GLU A 1 196 ? 13.320 4.153 -40.638 1.00 51.09 196 GLU A C 1
ATOM 1498 O O . GLU A 1 196 ? 12.143 4.031 -40.974 1.00 51.09 196 GLU A O 1
ATOM 1503 N N . SER A 1 197 ? 13.771 5.315 -40.176 1.00 46.81 197 SER A N 1
ATOM 1504 C CA . SER A 1 197 ? 13.028 6.578 -40.283 1.00 46.81 197 SER A CA 1
ATOM 1505 C C . SER A 1 197 ? 13.992 7.697 -40.608 1.00 46.81 197 SER A C 1
ATOM 1507 O O . SER A 1 197 ? 15.101 7.662 -40.028 1.00 46.81 197 SER A O 1
#

pLDDT: mean 91.73, std 7.4, range [46.81, 98.44]

Foldseek 3Di:
DLPCPDQLNCQLVVNRPPHHQAAAAEAEDLDDQDPPCPVSVVVSVVSNVVRNYHYHDCVRDNNYDDPDDDLVRLVVVCVVVVDLAEEDDDDPPVVRVVSLVSNVVSPHDNQRYDYDDFFFDWDDDPVHTDGDDGDDGDDWDDDDPDTNPDDPVNVVVVVCCQPANDKDFDWDADPPPRHTPDDRDIDTDPHDDPPDD

Secondary structure (DSSP, 8-state):
---TTSHHHHHHHT--SS--PPTT-EEE--SPPPTT-HHHHHHHHHHHHHTT-EEE-TTTS-----SS--HHHHHHHHHHH--SSB---SS-HHHHHHHHHHHHHTT--GGGB----TTEEEEE-SS-EEEEEE-------EETTEES---HHHHHHHHHHHHH-EEEEEEEE-TTT--EEEEEEEEEESSS-TT--